Protein AF-X0VDH9-F1 (afdb_monomer_lite)

Structure (mmCIF, N/CA/C/O backbone):
data_AF-X0VDH9-F1
#
_entry.id   AF-X0VDH9-F1
#
loop_
_atom_site.group_PDB
_atom_site.id
_atom_site.type_symbol
_atom_site.label_atom_id
_atom_site.label_alt_id
_atom_site.label_comp_id
_atom_site.label_asym_id
_atom_site.label_entity_id
_atom_site.label_seq_id
_atom_site.pdbx_PDB_ins_code
_atom_site.Cartn_x
_atom_site.Cartn_y
_atom_site.Cartn_z
_atom_site.occupancy
_atom_site.B_iso_or_equiv
_atom_site.auth_seq_id
_atom_site.auth_comp_id
_atom_site.auth_asym_id
_atom_site.auth_atom_id
_atom_site.pdbx_PDB_model_num
ATOM 1 N N . SER A 1 1 ? 7.504 -2.442 -23.890 1.00 94.50 1 SER A N 1
ATOM 2 C CA . SER A 1 1 ? 6.235 -2.866 -24.515 1.00 94.50 1 SER A CA 1
ATOM 3 C C . SER A 1 1 ? 5.251 -3.015 -23.384 1.00 94.50 1 SER A C 1
ATOM 5 O O . SER A 1 1 ? 5.663 -3.486 -22.339 1.00 94.50 1 SER A O 1
ATOM 7 N N . GLU A 1 2 ? 4.013 -2.571 -23.550 1.00 97.00 2 GLU A N 1
ATOM 8 C CA . GLU A 1 2 ? 2.992 -2.626 -22.500 1.00 97.00 2 GLU A CA 1
ATOM 9 C C . GLU A 1 2 ? 1.791 -3.417 -23.021 1.00 97.00 2 GLU A C 1
ATOM 11 O O . GLU A 1 2 ? 1.481 -3.362 -24.214 1.00 97.00 2 GLU A O 1
ATOM 16 N N . ILE A 1 3 ? 1.152 -4.170 -22.130 1.00 97.06 3 ILE A N 1
ATOM 17 C CA . ILE A 1 3 ? -0.121 -4.846 -22.362 1.00 97.06 3 ILE A CA 1
ATOM 18 C C . ILE A 1 3 ? -1.177 -4.083 -21.573 1.00 97.06 3 ILE A C 1
ATOM 20 O O . ILE A 1 3 ? -1.107 -4.012 -20.342 1.00 97.06 3 ILE A O 1
ATOM 24 N N . HIS A 1 4 ? -2.169 -3.555 -22.283 1.00 96.69 4 HIS A N 1
ATOM 25 C CA . HIS A 1 4 ? -3.343 -2.908 -21.706 1.00 96.69 4 HIS A CA 1
ATOM 26 C C . HIS A 1 4 ? -4.566 -3.805 -21.846 1.00 96.69 4 HIS A C 1
ATOM 28 O O . HIS A 1 4 ? -4.664 -4.594 -22.787 1.00 96.69 4 HIS A O 1
ATOM 34 N N . ILE A 1 5 ? -5.505 -3.657 -20.918 1.00 94.88 5 ILE A N 1
ATOM 35 C CA . ILE A 1 5 ? -6.823 -4.285 -20.994 1.00 94.88 5 ILE A CA 1
ATOM 36 C C . ILE A 1 5 ? -7.905 -3.218 -21.104 1.00 94.88 5 ILE A C 1
ATOM 38 O O . ILE A 1 5 ? -7.844 -2.186 -20.436 1.00 94.88 5 ILE A O 1
ATOM 42 N N . ASP A 1 6 ? -8.883 -3.492 -21.9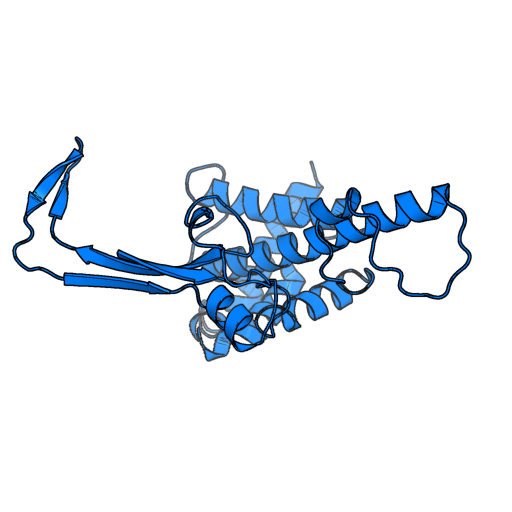60 1.00 95.25 6 ASP A N 1
ATOM 43 C CA . ASP A 1 6 ? -10.043 -2.648 -22.191 1.00 95.25 6 ASP A CA 1
ATOM 44 C C . ASP A 1 6 ? -11.275 -3.226 -21.485 1.00 95.25 6 ASP A C 1
ATOM 46 O O . ASP A 1 6 ? -11.762 -4.304 -21.826 1.00 95.25 6 ASP A O 1
ATOM 50 N N . LEU A 1 7 ? -11.754 -2.495 -20.484 1.00 92.12 7 LEU A N 1
ATOM 51 C CA . LEU A 1 7 ? -12.943 -2.791 -19.688 1.00 92.12 7 LEU A CA 1
ATOM 52 C C . LEU A 1 7 ? -14.119 -1.875 -20.069 1.00 92.12 7 LEU A C 1
ATOM 54 O O . LEU A 1 7 ? -15.112 -1.794 -19.344 1.00 92.12 7 LEU A O 1
ATOM 58 N N . THR A 1 8 ? -14.027 -1.137 -21.181 1.00 91.62 8 THR A N 1
ATOM 59 C CA . THR A 1 8 ? -15.169 -0.371 -21.687 1.00 91.62 8 THR A CA 1
ATOM 60 C C . THR A 1 8 ? -16.300 -1.318 -22.112 1.00 91.62 8 THR A C 1
ATOM 62 O O . THR A 1 8 ? -16.035 -2.394 -22.651 1.00 91.62 8 THR A O 1
ATOM 65 N N . PRO A 1 9 ? -17.580 -0.947 -21.902 1.00 90.88 9 PRO A N 1
ATOM 66 C CA . PRO A 1 9 ? -18.702 -1.821 -22.251 1.00 90.88 9 PRO A CA 1
ATOM 67 C C . PRO A 1 9 ? -18.757 -2.225 -23.729 1.00 90.88 9 PRO A C 1
ATOM 69 O O . PRO A 1 9 ? -19.334 -3.259 -24.055 1.00 90.88 9 PRO A O 1
ATOM 72 N N . ASP A 1 10 ? -18.194 -1.401 -24.613 1.00 94.38 10 ASP A N 1
ATOM 73 C CA . ASP A 1 10 ? -18.177 -1.598 -26.061 1.00 94.38 10 ASP A CA 1
ATOM 74 C C . ASP A 1 10 ? -16.813 -2.049 -26.610 1.00 94.38 10 ASP A C 1
ATOM 76 O O . ASP A 1 10 ? -16.688 -2.229 -27.820 1.00 94.38 10 ASP A O 1
ATOM 80 N N . GLN A 1 11 ? -15.815 -2.262 -25.741 1.00 91.94 11 GLN A N 1
ATOM 81 C CA . GLN A 1 11 ? -14.451 -2.673 -26.101 1.00 91.94 11 GLN A CA 1
ATOM 82 C C . GLN A 1 11 ? -13.800 -1.764 -27.164 1.00 91.94 11 GLN A C 1
ATOM 84 O O . GLN A 1 11 ? -13.107 -2.227 -28.075 1.00 91.94 11 GLN A O 1
ATOM 89 N N . SER A 1 12 ? -14.059 -0.455 -27.075 1.00 94.75 12 SER A N 1
ATOM 90 C CA . SER A 1 12 ? -13.576 0.559 -28.021 1.00 94.75 12 SER A CA 1
ATOM 91 C C . SER A 1 12 ? -12.475 1.467 -27.447 1.00 94.75 12 SER A C 1
ATOM 93 O O . SER A 1 12 ? -12.130 2.504 -28.019 1.00 94.75 12 SER A O 1
ATOM 95 N N . GLY A 1 13 ? -11.872 1.071 -26.328 1.00 93.50 13 GLY A N 1
ATOM 96 C CA . GLY A 1 13 ? -10.972 1.862 -25.495 1.00 93.50 13 GLY A CA 1
ATOM 97 C C . GLY A 1 13 ? -9.564 2.109 -26.047 1.00 93.50 13 GLY A C 1
ATOM 98 O O . GLY A 1 13 ? -8.719 2.635 -25.327 1.00 93.50 13 GLY A O 1
ATOM 99 N N . ILE A 1 14 ? -9.270 1.783 -27.310 1.00 95.50 14 ILE A N 1
ATOM 100 C CA . ILE A 1 14 ? -7.923 1.949 -27.892 1.00 95.50 14 ILE A CA 1
ATOM 101 C C . ILE A 1 14 ? -7.399 3.391 -27.795 1.00 95.50 14 ILE A C 1
ATOM 103 O O . ILE A 1 14 ? -6.218 3.611 -27.538 1.00 95.50 14 ILE A O 1
ATOM 107 N N . SER A 1 15 ? -8.278 4.384 -27.955 1.00 96.56 15 SER A N 1
ATOM 108 C CA . SER A 1 15 ? -7.934 5.808 -27.846 1.00 96.56 15 SER A CA 1
ATOM 109 C C . SER A 1 15 ? -7.686 6.265 -26.405 1.00 96.56 15 SER A C 1
ATOM 111 O O . SER A 1 15 ? -7.187 7.369 -26.195 1.00 96.56 15 SER A O 1
ATOM 113 N N . LEU A 1 16 ? -8.023 5.427 -25.422 1.00 95.75 16 LEU A N 1
ATOM 114 C CA . LEU A 1 16 ? -7.870 5.691 -23.993 1.00 95.75 16 LEU A CA 1
ATOM 115 C C . LEU A 1 16 ? -6.603 5.049 -23.408 1.00 95.75 16 LEU A C 1
ATOM 117 O O . LEU A 1 16 ? -6.290 5.267 -22.235 1.00 95.75 16 LEU A O 1
ATOM 121 N N . VAL A 1 17 ? -5.848 4.286 -24.207 1.00 96.31 17 VAL A N 1
ATOM 122 C CA . VAL A 1 17 ? -4.549 3.735 -23.802 1.00 96.31 17 VAL A CA 1
ATOM 123 C C . VAL A 1 17 ? -3.634 4.880 -23.367 1.00 96.31 17 VAL A C 1
ATOM 125 O O . VAL A 1 17 ? -3.407 5.831 -24.113 1.00 96.31 17 VAL A O 1
ATOM 128 N N . ASN A 1 18 ? -3.117 4.792 -22.139 1.00 94.44 18 ASN A N 1
ATOM 129 C CA . ASN A 1 18 ? -2.285 5.821 -21.503 1.00 94.44 18 ASN A CA 1
ATOM 130 C C . ASN A 1 18 ? -2.964 7.202 -21.337 1.00 94.44 18 ASN A C 1
ATOM 132 O O . ASN A 1 18 ? -2.284 8.190 -21.063 1.00 94.44 18 ASN A O 1
ATOM 136 N N . ALA A 1 19 ? -4.300 7.274 -21.421 1.00 94.75 19 ALA A N 1
ATOM 137 C CA . ALA A 1 19 ? -5.083 8.497 -21.193 1.00 94.75 19 ALA A CA 1
ATOM 138 C C . ALA A 1 19 ? -5.539 8.681 -19.730 1.00 94.75 19 ALA A C 1
ATOM 140 O O . ALA A 1 19 ? -6.192 9.671 -19.404 1.00 94.75 19 ALA A O 1
ATOM 141 N N . GLY A 1 20 ? -5.210 7.734 -18.843 1.00 88.88 20 GLY A N 1
ATOM 142 C CA . GLY A 1 20 ? -5.615 7.767 -17.434 1.00 88.88 20 GLY A CA 1
ATOM 143 C C . GLY A 1 20 ? -7.074 7.370 -17.184 1.00 88.88 20 GLY A C 1
ATOM 144 O O . GLY A 1 20 ? -7.596 7.655 -16.107 1.00 88.88 20 GLY A O 1
ATOM 145 N N . ASP A 1 21 ? -7.737 6.725 -18.150 1.00 90.50 21 ASP A N 1
ATOM 146 C CA . ASP A 1 21 ? -9.087 6.189 -17.957 1.00 90.50 21 ASP A CA 1
ATOM 147 C C . ASP A 1 21 ? -9.028 4.905 -17.105 1.00 90.50 21 ASP A C 1
ATOM 149 O O . ASP A 1 21 ? -8.311 3.970 -17.465 1.00 90.50 21 ASP A O 1
ATOM 153 N N . PRO A 1 22 ? -9.777 4.808 -15.992 1.00 89.12 22 PRO A N 1
ATOM 154 C CA . PRO A 1 22 ? -9.744 3.634 -15.116 1.00 89.12 22 PRO A CA 1
ATOM 155 C C . PRO A 1 22 ? -10.294 2.356 -15.768 1.00 89.12 22 PRO A C 1
ATOM 157 O O . PRO A 1 22 ? -10.115 1.280 -15.209 1.00 89.12 22 PRO A O 1
ATOM 160 N N . ARG A 1 23 ? -10.955 2.452 -16.930 1.00 90.56 23 ARG A N 1
ATOM 161 C CA . ARG A 1 23 ? -11.447 1.299 -17.699 1.00 90.56 23 ARG A CA 1
ATOM 162 C C . ARG A 1 23 ? -10.422 0.785 -18.704 1.00 90.56 23 ARG A C 1
ATOM 164 O O . ARG A 1 23 ? -10.598 -0.313 -19.211 1.00 90.56 23 ARG A O 1
ATOM 171 N N . VAL A 1 24 ? -9.371 1.549 -19.005 1.00 94.62 24 VAL A N 1
ATOM 172 C CA . VAL A 1 24 ? -8.297 1.122 -19.911 1.00 94.62 24 VAL A CA 1
ATOM 173 C C . VAL A 1 24 ? -6.978 1.189 -19.167 1.00 94.62 24 VAL A C 1
ATOM 175 O O . VAL A 1 24 ? -6.311 2.221 -19.104 1.00 94.62 24 VAL A O 1
ATOM 178 N N . ILE A 1 25 ? -6.626 0.063 -18.557 1.00 93.44 25 ILE A N 1
ATOM 179 C CA . ILE A 1 25 ? -5.531 -0.016 -17.592 1.00 93.44 25 ILE A CA 1
ATOM 180 C C . ILE A 1 25 ? -4.337 -0.749 -18.189 1.00 93.44 25 ILE A C 1
ATOM 182 O O . ILE A 1 25 ? -4.474 -1.765 -18.869 1.00 93.44 25 ILE A O 1
ATOM 186 N N . GLU A 1 26 ? -3.143 -0.243 -17.897 1.00 95.75 26 GLU A N 1
ATOM 187 C CA . GLU A 1 26 ? -1.905 -0.993 -18.085 1.00 95.75 26 GLU A CA 1
ATOM 188 C C . GLU A 1 26 ? -1.920 -2.198 -17.132 1.00 95.75 26 GLU A C 1
ATOM 190 O O . GLU A 1 26 ? -2.065 -2.038 -15.915 1.00 95.75 26 GLU A O 1
ATOM 195 N N . LEU A 1 27 ? -1.783 -3.404 -17.672 1.00 95.31 27 LEU A N 1
ATOM 196 C CA . LEU A 1 27 ? -1.755 -4.636 -16.889 1.00 95.31 27 LEU A CA 1
ATOM 197 C C . LEU A 1 27 ? -0.321 -5.122 -16.674 1.00 95.31 27 LEU A C 1
ATOM 199 O O . LEU A 1 27 ? 0.035 -5.503 -15.557 1.00 95.31 27 LEU A O 1
ATOM 203 N N . TRP A 1 28 ? 0.491 -5.097 -17.734 1.00 97.94 28 TRP A N 1
ATOM 204 C CA . TRP A 1 28 ? 1.815 -5.713 -17.748 1.00 97.94 28 TRP A CA 1
ATOM 205 C C . TRP A 1 28 ? 2.801 -4.909 -18.596 1.00 97.94 28 TRP A C 1
ATOM 207 O O . TRP A 1 28 ? 2.588 -4.713 -19.792 1.00 97.94 28 TRP A O 1
ATOM 217 N N . ASN A 1 29 ? 3.913 -4.495 -17.997 1.00 98.06 29 ASN A N 1
ATOM 218 C CA . ASN A 1 29 ? 5.033 -3.882 -18.700 1.00 98.06 29 ASN A CA 1
ATOM 219 C C . ASN A 1 29 ? 6.136 -4.915 -18.971 1.00 98.06 29 ASN A C 1
ATOM 221 O O . ASN A 1 29 ? 6.542 -5.652 -18.073 1.00 98.06 29 ASN A O 1
ATOM 225 N N . LEU A 1 30 ? 6.638 -4.943 -20.204 1.00 97.69 30 LEU A N 1
ATOM 226 C CA . LEU A 1 30 ? 7.764 -5.750 -20.663 1.00 97.69 30 LEU A CA 1
ATOM 227 C C . LEU A 1 30 ? 8.899 -4.823 -21.107 1.00 97.69 30 LEU A C 1
ATOM 229 O O . LEU A 1 30 ? 8.875 -4.231 -22.199 1.00 97.69 30 LEU A O 1
ATOM 233 N N . VAL A 1 31 ? 9.912 -4.711 -20.258 1.00 97.31 31 VAL A N 1
ATOM 234 C CA . VAL A 1 31 ? 11.119 -3.926 -20.492 1.00 97.31 31 VAL A CA 1
ATOM 235 C C . VAL A 1 31 ? 12.192 -4.817 -21.105 1.00 97.31 31 VAL A C 1
ATOM 237 O O . VAL A 1 31 ? 12.693 -5.762 -20.500 1.00 97.31 31 VAL A O 1
ATOM 240 N N . PHE A 1 32 ? 12.597 -4.480 -22.325 1.00 97.38 32 PHE A N 1
ATOM 241 C CA . PHE A 1 32 ? 13.753 -5.093 -22.971 1.00 97.38 32 PHE A CA 1
ATOM 242 C C . PHE A 1 32 ? 15.004 -4.324 -22.548 1.00 97.38 32 PHE A C 1
ATOM 244 O O . PHE A 1 32 ? 15.360 -3.314 -23.161 1.00 97.38 32 PHE A O 1
ATOM 251 N N . ILE A 1 33 ? 15.647 -4.764 -21.466 1.00 96.81 33 ILE A N 1
ATOM 252 C CA . ILE A 1 33 ? 16.803 -4.075 -20.892 1.00 96.81 33 ILE A CA 1
ATOM 253 C C . ILE A 1 33 ? 17.991 -4.201 -21.851 1.00 96.81 33 ILE A C 1
ATOM 255 O O . ILE A 1 33 ? 18.485 -5.294 -22.142 1.00 96.81 33 ILE A O 1
ATOM 259 N N . GLN A 1 34 ? 18.450 -3.048 -22.338 1.00 96.88 34 GLN A N 1
ATOM 260 C CA . GLN A 1 34 ? 19.519 -2.947 -23.334 1.00 96.88 34 GLN A CA 1
ATOM 261 C C . GLN A 1 34 ? 20.615 -1.944 -22.961 1.00 96.88 34 GLN A C 1
ATOM 263 O O . GLN A 1 34 ? 21.706 -2.011 -23.527 1.00 96.88 34 GLN A O 1
ATOM 268 N N . PHE A 1 35 ? 20.354 -1.023 -22.028 1.00 96.88 35 PHE A N 1
ATOM 269 C CA . PHE A 1 35 ? 21.250 0.095 -21.741 1.00 96.88 35 PHE A CA 1
ATOM 270 C C . PHE A 1 35 ? 21.388 0.360 -20.240 1.00 96.88 35 PHE A C 1
ATOM 272 O O . PHE A 1 35 ? 20.408 0.304 -19.504 1.00 96.88 35 PHE A O 1
ATOM 279 N N . ASN A 1 36 ? 22.593 0.751 -19.824 1.00 94.62 36 ASN A N 1
ATOM 280 C CA . ASN A 1 36 ? 22.843 1.443 -18.562 1.00 94.62 36 ASN A CA 1
ATOM 281 C C . ASN A 1 36 ? 22.704 2.953 -18.766 1.00 94.62 36 ASN A C 1
ATOM 283 O O . ASN A 1 36 ? 23.246 3.501 -19.729 1.00 94.62 36 ASN A O 1
ATOM 287 N N . ARG A 1 37 ? 22.023 3.638 -17.842 1.00 95.56 37 ARG A N 1
ATOM 288 C CA . ARG A 1 37 ? 21.912 5.102 -17.823 1.00 95.56 37 ARG A CA 1
ATOM 289 C C . ARG A 1 37 ? 22.873 5.686 -16.788 1.00 95.56 37 ARG A C 1
ATOM 291 O O . ARG A 1 37 ? 22.677 5.502 -15.593 1.00 95.56 37 ARG A O 1
ATOM 298 N N . ALA A 1 38 ? 23.902 6.395 -17.244 1.00 93.88 38 ALA A N 1
ATOM 299 C CA . ALA A 1 38 ? 24.877 7.047 -16.370 1.00 93.88 38 ALA A CA 1
ATOM 300 C C . ALA A 1 38 ? 24.343 8.364 -15.770 1.00 93.88 38 ALA A C 1
ATOM 302 O O . ALA A 1 38 ? 23.404 8.971 -16.299 1.00 93.88 38 ALA A O 1
ATOM 303 N N . ALA A 1 39 ? 24.987 8.849 -14.701 1.00 87.44 39 ALA A N 1
ATOM 304 C CA . ALA A 1 39 ? 24.777 10.201 -14.182 1.00 87.44 39 ALA A CA 1
ATOM 305 C C . ALA A 1 39 ? 25.116 11.220 -15.291 1.00 87.44 39 ALA A C 1
ATOM 307 O O . ALA A 1 39 ? 26.252 11.290 -15.748 1.00 87.44 39 ALA A O 1
ATOM 308 N N . GLY A 1 40 ? 24.108 11.931 -15.803 1.00 90.38 40 GLY A N 1
ATOM 309 C CA . GLY A 1 40 ? 24.201 12.756 -17.020 1.00 90.38 40 GLY A CA 1
ATOM 310 C C . GLY A 1 40 ? 23.323 12.272 -18.182 1.00 90.38 40 GLY A C 1
ATOM 311 O O . GLY A 1 40 ? 23.252 12.926 -19.214 1.00 90.38 40 GLY A O 1
ATOM 312 N N . GLY A 1 41 ? 22.629 11.139 -18.030 1.00 92.69 41 GLY A N 1
ATOM 313 C CA . GLY A 1 41 ? 21.626 10.657 -18.986 1.00 92.69 41 GLY A CA 1
ATOM 314 C C . GLY A 1 41 ? 22.186 9.890 -20.185 1.00 92.69 41 GLY A C 1
ATOM 315 O O . GLY A 1 41 ? 21.401 9.359 -20.968 1.00 92.69 41 GLY A O 1
ATOM 316 N N . LYS A 1 42 ? 23.515 9.777 -20.309 1.00 95.31 42 LYS A N 1
ATOM 317 C CA . LYS A 1 42 ? 24.166 8.965 -21.344 1.00 95.31 42 LYS A CA 1
ATOM 318 C C . LYS A 1 42 ? 23.752 7.499 -21.206 1.00 95.31 42 LYS A C 1
ATOM 320 O O . LYS A 1 42 ? 23.856 6.927 -20.121 1.00 95.31 42 LYS A O 1
ATOM 325 N N . LEU A 1 43 ? 23.336 6.902 -22.321 1.00 96.94 43 LEU A N 1
ATOM 326 C CA . LEU A 1 43 ? 23.002 5.485 -22.423 1.00 96.94 43 LEU A CA 1
ATOM 327 C C . LEU A 1 43 ? 24.197 4.701 -22.976 1.00 96.94 43 LEU A C 1
ATOM 329 O O . LEU A 1 43 ? 24.746 5.056 -24.019 1.00 96.94 43 LEU A O 1
ATOM 333 N N . THR A 1 44 ? 24.603 3.638 -22.286 1.00 96.19 44 THR A N 1
ATOM 334 C CA . THR A 1 44 ? 25.663 2.721 -22.735 1.00 96.19 44 THR A CA 1
ATOM 335 C C . THR A 1 44 ? 25.094 1.316 -22.902 1.00 96.19 44 THR A C 1
ATOM 337 O O . THR A 1 44 ? 24.440 0.852 -21.965 1.00 96.19 44 THR A O 1
ATOM 340 N N . PRO A 1 45 ? 25.326 0.629 -24.037 1.00 97.12 45 PRO A N 1
ATOM 341 C CA . PRO A 1 45 ? 24.835 -0.732 -24.232 1.00 97.12 45 PRO A CA 1
ATOM 342 C C . PRO A 1 45 ? 25.305 -1.678 -23.125 1.00 97.12 45 PRO A C 1
ATOM 344 O O . PRO A 1 45 ? 26.439 -1.577 -22.653 1.00 97.12 45 PRO A O 1
ATOM 347 N N . LEU A 1 46 ? 24.434 -2.599 -22.726 1.00 96.94 46 LEU A N 1
ATOM 348 C CA . LEU A 1 46 ? 24.784 -3.675 -21.807 1.00 96.94 46 LEU A CA 1
ATOM 349 C C . LEU A 1 46 ? 25.577 -4.787 -22.515 1.00 96.94 46 LEU A C 1
ATOM 351 O O . LEU A 1 46 ? 25.361 -5.020 -23.707 1.00 96.94 46 LEU A O 1
ATOM 355 N N . PRO A 1 47 ? 26.435 -5.529 -21.786 1.00 95.81 47 PRO A N 1
ATOM 356 C CA . PRO A 1 47 ? 27.129 -6.700 -22.330 1.00 95.81 47 PRO A CA 1
ATOM 357 C C . PRO A 1 47 ? 26.181 -7.820 -22.786 1.00 95.81 47 PRO A C 1
ATOM 359 O O . PRO A 1 47 ? 26.500 -8.559 -23.713 1.00 95.81 47 PRO A O 1
ATOM 362 N N . ALA A 1 48 ? 25.014 -7.937 -22.145 1.00 96.50 48 ALA A N 1
ATOM 363 C CA . ALA A 1 48 ? 23.964 -8.892 -22.479 1.00 96.50 48 ALA A CA 1
ATOM 364 C C . ALA A 1 48 ? 22.590 -8.205 -22.454 1.00 96.50 48 ALA A C 1
ATOM 366 O O . ALA A 1 48 ? 22.384 -7.216 -21.749 1.00 96.50 48 ALA A O 1
ATOM 367 N N . ARG A 1 49 ? 21.651 -8.722 -23.254 1.00 95.50 49 ARG A N 1
ATOM 368 C CA . ARG A 1 49 ? 20.261 -8.249 -23.287 1.00 95.50 49 ARG A CA 1
ATOM 369 C C . ARG A 1 49 ? 19.429 -9.078 -22.323 1.00 95.50 49 ARG A C 1
ATOM 371 O O . ARG A 1 49 ? 19.548 -10.301 -22.308 1.00 95.50 49 ARG A O 1
ATOM 378 N N . HIS A 1 50 ? 18.562 -8.408 -21.579 1.00 96.06 50 HIS A N 1
ATOM 379 C CA . HIS A 1 50 ? 17.677 -9.045 -20.613 1.00 96.06 50 HIS A CA 1
ATOM 380 C C . HIS A 1 50 ? 16.234 -8.607 -20.842 1.00 96.06 50 HIS A C 1
ATOM 382 O O . HIS A 1 50 ? 15.965 -7.622 -21.534 1.00 96.06 50 HIS A O 1
ATOM 388 N N . VAL A 1 51 ? 15.309 -9.355 -20.254 1.00 97.00 51 VAL A N 1
ATOM 389 C CA . VAL A 1 51 ? 13.899 -8.987 -20.185 1.00 97.00 51 VAL A CA 1
ATOM 390 C C . VAL A 1 51 ? 13.552 -8.842 -18.713 1.00 97.00 51 VAL A C 1
ATOM 392 O O . VAL A 1 51 ? 13.826 -9.747 -17.930 1.00 97.00 51 VAL A O 1
ATOM 395 N N . ASP A 1 52 ? 12.980 -7.701 -18.362 1.00 97.25 52 ASP A N 1
ATOM 396 C CA . ASP A 1 52 ? 12.407 -7.418 -17.053 1.00 97.25 52 ASP A CA 1
ATOM 397 C C . ASP A 1 52 ? 10.931 -7.106 -17.255 1.00 97.25 52 ASP A C 1
ATOM 399 O O . ASP A 1 52 ? 10.572 -6.332 -18.144 1.00 97.25 52 ASP A O 1
ATOM 403 N N . THR A 1 53 ? 10.063 -7.767 -16.501 1.00 97.75 53 THR A N 1
ATOM 404 C CA . THR A 1 53 ? 8.623 -7.598 -16.669 1.00 97.75 53 THR A CA 1
ATOM 405 C C . THR A 1 53 ? 7.959 -7.377 -15.327 1.00 97.75 53 THR A C 1
ATOM 407 O O . THR A 1 53 ? 8.268 -8.082 -14.370 1.00 97.75 53 THR A O 1
ATOM 410 N N . GLY A 1 54 ? 6.992 -6.467 -15.288 1.00 97.19 54 GLY A N 1
ATOM 411 C CA . GLY A 1 54 ? 6.184 -6.192 -14.106 1.00 97.19 54 GLY A CA 1
ATOM 412 C C . GLY A 1 54 ? 4.706 -6.225 -14.455 1.00 97.19 54 GLY A C 1
ATOM 413 O O . GLY A 1 54 ? 4.262 -5.464 -15.313 1.00 97.19 54 GLY A O 1
ATOM 414 N N . MET A 1 55 ? 3.954 -7.102 -13.794 1.00 97.69 55 MET A N 1
ATOM 415 C CA . MET A 1 55 ? 2.498 -7.180 -13.900 1.00 97.69 55 MET A CA 1
ATOM 416 C C . MET A 1 55 ? 1.877 -6.794 -12.561 1.00 97.69 55 MET A C 1
ATOM 418 O O . MET A 1 55 ? 2.297 -7.291 -11.517 1.00 97.69 55 MET A O 1
ATOM 422 N N . GLY A 1 56 ? 0.877 -5.913 -12.582 1.00 95.44 56 GLY A N 1
ATOM 423 C CA . GLY A 1 56 ? 0.190 -5.498 -11.360 1.00 95.44 56 GLY A CA 1
ATOM 424 C C . GLY A 1 56 ? -0.705 -6.616 -10.829 1.00 95.44 56 GLY A C 1
ATOM 425 O O . GLY A 1 56 ? -1.770 -6.848 -11.399 1.00 95.44 56 GLY A O 1
ATOM 426 N N . PHE A 1 57 ? -0.306 -7.277 -9.739 1.00 97.19 57 PHE A N 1
ATOM 427 C CA . PHE A 1 57 ? -1.059 -8.387 -9.142 1.00 97.19 57 PHE A CA 1
ATOM 428 C C . PHE A 1 57 ? -2.503 -7.991 -8.809 1.00 97.19 57 PHE A C 1
ATOM 430 O O . PHE A 1 57 ? -3.439 -8.639 -9.266 1.00 97.19 57 PHE A O 1
ATOM 437 N N . GLU A 1 58 ? -2.708 -6.868 -8.121 1.00 97.19 58 GLU A N 1
ATOM 438 C CA . GLU A 1 58 ? -4.041 -6.390 -7.743 1.00 97.19 58 GLU A CA 1
ATOM 439 C C . GLU A 1 58 ? -4.912 -6.046 -8.958 1.00 97.19 58 GLU A C 1
ATOM 441 O O . GLU A 1 58 ? -6.124 -6.263 -8.927 1.00 97.19 58 GLU A O 1
ATOM 446 N N . ARG A 1 59 ? -4.302 -5.532 -10.038 1.00 95.88 59 ARG A N 1
ATOM 447 C CA . ARG A 1 59 ? -5.010 -5.245 -11.298 1.00 95.88 59 ARG A CA 1
ATOM 448 C C . ARG A 1 59 ? -5.432 -6.539 -11.985 1.00 95.88 59 ARG A C 1
ATOM 450 O O . ARG A 1 59 ? -6.568 -6.644 -12.435 1.00 95.88 59 ARG A O 1
ATOM 457 N N . LEU A 1 60 ? -4.543 -7.533 -12.029 1.00 96.81 60 LEU A N 1
ATOM 458 C CA . LEU A 1 60 ? -4.859 -8.851 -12.572 1.00 96.81 60 LEU A CA 1
ATOM 459 C C . LEU A 1 60 ? -5.990 -9.518 -11.781 1.00 96.81 60 LEU A C 1
ATOM 461 O O . LEU A 1 60 ? -6.938 -10.006 -12.388 1.00 96.81 60 LEU A O 1
ATOM 465 N N . CYS A 1 61 ? -5.931 -9.493 -10.447 1.00 96.81 61 CYS A N 1
ATOM 466 C CA . CYS A 1 61 ? -6.999 -10.008 -9.592 1.00 96.81 61 CYS A CA 1
ATOM 467 C C . CYS A 1 61 ? -8.337 -9.318 -9.874 1.00 96.81 61 CYS A C 1
ATOM 469 O O . CYS A 1 61 ? -9.352 -9.999 -9.985 1.00 96.81 61 CYS A O 1
ATOM 471 N N . ALA A 1 62 ? -8.353 -7.989 -10.034 1.00 95.12 62 ALA A N 1
ATOM 472 C CA . ALA A 1 62 ? -9.578 -7.261 -10.364 1.00 95.12 62 ALA A CA 1
ATOM 473 C C . ALA A 1 62 ? -10.178 -7.743 -11.689 1.00 95.12 62 ALA A C 1
ATOM 475 O O . ALA A 1 62 ? -11.351 -8.107 -11.737 1.00 95.12 62 ALA A O 1
ATOM 476 N N . VAL A 1 63 ? -9.349 -7.841 -12.730 1.00 94.38 63 VAL A N 1
ATOM 477 C CA . VAL A 1 63 ? -9.758 -8.323 -14.054 1.00 94.38 63 VAL A CA 1
ATOM 478 C C . VAL A 1 63 ? -10.309 -9.748 -13.990 1.00 94.38 63 VAL A C 1
ATOM 480 O O . VAL A 1 63 ? -11.411 -10.001 -14.473 1.00 94.38 63 VAL A O 1
ATOM 483 N N . LEU A 1 64 ? -9.570 -10.680 -13.379 1.00 95.88 64 LEU A N 1
ATOM 484 C CA . LEU A 1 64 ? -9.968 -12.090 -13.306 1.00 95.88 64 LEU A CA 1
ATOM 485 C C . LEU A 1 64 ? -11.244 -12.294 -12.480 1.00 95.88 64 LEU A C 1
ATOM 487 O O . LEU A 1 64 ? -12.050 -13.163 -12.804 1.00 95.88 64 LEU A O 1
ATOM 491 N N . ASN A 1 65 ? -11.454 -11.463 -11.458 1.00 94.19 65 ASN A N 1
ATOM 492 C CA . ASN A 1 65 ? -12.644 -11.498 -10.611 1.00 94.19 65 ASN A CA 1
ATOM 493 C C . ASN A 1 65 ? -13.815 -10.663 -11.167 1.00 94.19 65 ASN A C 1
ATOM 495 O O . ASN A 1 65 ? -14.836 -10.527 -10.486 1.00 94.19 65 ASN A O 1
ATOM 499 N N . GLY A 1 66 ? -13.683 -10.082 -12.368 1.00 92.75 66 GLY A N 1
ATOM 500 C CA . GLY A 1 66 ? -14.712 -9.241 -12.986 1.00 92.75 66 GLY A CA 1
ATOM 501 C C . GLY A 1 66 ? -15.064 -8.006 -12.150 1.00 92.75 66 GLY A C 1
ATOM 502 O O . GLY A 1 66 ? -16.238 -7.657 -12.028 1.00 92.75 66 GLY A O 1
ATOM 503 N N . LYS A 1 67 ? -14.066 -7.397 -11.503 1.00 92.12 67 LYS A N 1
ATOM 504 C CA . LYS A 1 67 ? -14.207 -6.210 -10.653 1.00 92.12 67 LYS A CA 1
ATOM 505 C C . LYS A 1 67 ? -13.711 -4.963 -11.373 1.00 92.12 67 LYS A C 1
ATOM 507 O O . LYS A 1 67 ? -12.661 -4.980 -12.006 1.00 92.12 67 LYS A O 1
ATOM 512 N N . ASP A 1 68 ? -14.418 -3.857 -11.159 1.00 88.81 68 ASP A N 1
ATOM 513 C CA . ASP A 1 68 ? -14.077 -2.544 -11.727 1.00 88.81 68 ASP A CA 1
ATOM 514 C C . ASP A 1 68 ? -12.996 -1.798 -10.916 1.00 88.81 68 ASP A C 1
ATOM 516 O O . ASP A 1 68 ? -12.556 -0.709 -11.283 1.00 88.81 68 ASP A O 1
ATOM 520 N N . SER A 1 69 ? -12.576 -2.355 -9.778 1.00 92.12 69 SER A N 1
ATOM 521 C CA . SER A 1 69 ? -11.633 -1.737 -8.848 1.00 92.12 69 SER A CA 1
ATOM 522 C C . SER A 1 69 ? -10.774 -2.801 -8.175 1.00 92.12 69 SER A C 1
ATOM 524 O O . SER A 1 69 ? -11.282 -3.817 -7.697 1.00 92.12 69 SER A O 1
ATOM 526 N N . ASN A 1 70 ? -9.471 -2.522 -8.058 1.00 95.75 70 ASN A N 1
ATOM 527 C CA . ASN A 1 70 ? -8.529 -3.342 -7.288 1.00 95.75 70 ASN A CA 1
ATOM 528 C C . ASN A 1 70 ? -9.051 -3.620 -5.876 1.00 95.75 70 ASN A C 1
ATOM 530 O O . ASN A 1 70 ? -8.957 -4.743 -5.392 1.00 95.75 70 ASN A O 1
ATOM 534 N N . TYR A 1 71 ? -9.636 -2.600 -5.247 1.00 96.81 71 TYR A N 1
ATOM 535 C CA . TYR A 1 71 ? -10.108 -2.625 -3.863 1.00 96.81 71 TYR A CA 1
ATOM 536 C C . TYR A 1 71 ? -11.343 -3.501 -3.635 1.00 96.81 71 TYR A C 1
ATOM 538 O O . TYR A 1 71 ? -11.708 -3.738 -2.491 1.00 96.81 71 TYR A O 1
ATOM 546 N N . ASP A 1 72 ? -11.976 -3.990 -4.700 1.00 94.44 72 ASP A N 1
ATOM 547 C CA . ASP A 1 72 ? -13.202 -4.789 -4.607 1.00 94.44 72 ASP A CA 1
ATOM 548 C C . ASP A 1 72 ? -12.900 -6.297 -4.720 1.00 94.44 72 ASP A C 1
ATOM 550 O O . ASP A 1 72 ? -13.789 -7.118 -4.968 1.00 94.44 72 ASP A O 1
ATOM 554 N N . THR A 1 73 ? -11.621 -6.656 -4.574 1.00 96.50 73 THR A N 1
ATOM 555 C CA . THR A 1 73 ? -11.109 -8.027 -4.609 1.00 96.50 73 THR A CA 1
ATOM 556 C C . THR A 1 73 ? -10.879 -8.582 -3.202 1.00 96.50 73 THR A C 1
ATOM 558 O O . THR A 1 73 ? -10.859 -7.876 -2.187 1.00 96.50 73 THR A O 1
ATOM 561 N N . ASP A 1 74 ? -10.661 -9.887 -3.146 1.00 95.12 74 ASP A N 1
ATOM 562 C CA . ASP A 1 74 ? -10.248 -10.636 -1.962 1.00 95.12 74 ASP A CA 1
ATOM 563 C C . ASP A 1 74 ? -8.869 -10.223 -1.420 1.00 95.12 74 ASP A C 1
ATOM 565 O O . ASP A 1 74 ? -8.593 -10.447 -0.246 1.00 95.12 74 ASP A O 1
ATOM 569 N N . VAL A 1 75 ? -8.051 -9.529 -2.220 1.00 97.06 75 VAL A N 1
ATOM 570 C CA . VAL A 1 75 ? -6.758 -8.949 -1.804 1.00 97.06 75 VAL A CA 1
ATOM 571 C C . VAL A 1 75 ? -6.910 -7.792 -0.796 1.00 97.06 75 VAL A C 1
ATOM 573 O O . VAL A 1 75 ? -5.954 -7.410 -0.117 1.00 97.06 75 VAL A O 1
ATOM 576 N N . TRP A 1 76 ? -8.100 -7.190 -0.709 1.00 97.88 76 TRP A N 1
ATOM 577 C CA . TRP A 1 76 ? -8.362 -6.022 0.146 1.00 97.88 76 TRP A CA 1
ATOM 578 C C . TRP A 1 76 ? -9.436 -6.268 1.196 1.00 97.88 76 TRP A C 1
ATOM 580 O O . TRP A 1 76 ? -9.368 -5.680 2.276 1.00 97.88 76 TRP A O 1
ATOM 590 N N . THR A 1 77 ? -10.401 -7.141 0.896 1.00 95.94 77 THR A N 1
ATOM 591 C CA . THR A 1 77 ? -11.571 -7.385 1.752 1.00 95.94 77 THR A CA 1
ATOM 592 C C . THR A 1 77 ? -11.196 -7.676 3.217 1.00 95.94 77 THR A C 1
ATOM 594 O O . THR A 1 77 ? -11.713 -6.972 4.081 1.00 95.94 77 THR A O 1
ATOM 597 N N . PRO A 1 78 ? -10.229 -8.564 3.541 1.00 98.06 78 PRO A N 1
ATOM 598 C CA . PRO A 1 78 ? -9.868 -8.834 4.940 1.00 98.06 78 PRO A CA 1
ATOM 599 C C . PRO A 1 78 ? -9.347 -7.607 5.704 1.00 98.06 78 PRO A C 1
ATOM 601 O O . PRO A 1 78 ? -9.613 -7.439 6.894 1.00 98.06 78 PRO A O 1
ATOM 604 N N . ILE A 1 79 ? -8.636 -6.709 5.017 1.00 98.50 79 ILE A N 1
A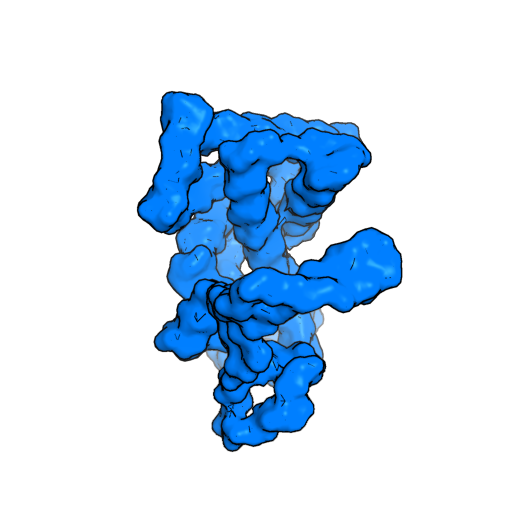TOM 605 C CA . ILE A 1 79 ? -8.116 -5.473 5.615 1.00 98.50 79 ILE A CA 1
ATOM 606 C C . ILE A 1 79 ? -9.254 -4.464 5.806 1.00 98.50 79 ILE A C 1
ATOM 608 O O . ILE A 1 79 ? -9.300 -3.774 6.823 1.00 98.50 79 ILE A O 1
ATOM 612 N N . PHE A 1 80 ? -10.202 -4.385 4.869 1.00 98.50 80 PHE A N 1
ATOM 613 C CA . PHE A 1 80 ? -11.402 -3.562 5.035 1.00 98.50 80 PHE A CA 1
ATOM 614 C C . PHE A 1 80 ? -12.280 -4.047 6.187 1.00 98.50 80 PHE A C 1
ATOM 616 O O . PHE A 1 80 ? -12.726 -3.218 6.978 1.00 98.50 80 PHE A O 1
ATOM 623 N N . ASP A 1 81 ? -12.452 -5.357 6.350 1.00 98.44 81 ASP A N 1
ATOM 624 C CA . ASP A 1 81 ? -13.186 -5.936 7.477 1.00 98.44 81 ASP A CA 1
ATOM 625 C C . ASP A 1 81 ? -12.513 -5.588 8.814 1.00 98.44 81 ASP A C 1
ATOM 627 O O . ASP A 1 81 ? -13.181 -5.197 9.776 1.00 98.44 81 ASP A O 1
ATOM 631 N N . ALA A 1 82 ? -11.178 -5.640 8.870 1.00 98.56 82 ALA A N 1
ATOM 632 C CA . ALA A 1 82 ? -10.416 -5.215 10.040 1.00 98.56 82 ALA A CA 1
ATOM 633 C C . ALA A 1 82 ? -10.580 -3.714 10.335 1.00 98.56 82 ALA A C 1
ATOM 635 O O . ALA A 1 82 ? -10.815 -3.334 11.485 1.00 98.56 82 ALA A O 1
ATOM 636 N N . ILE A 1 83 ? -10.533 -2.855 9.308 1.00 98.56 83 ILE A N 1
ATOM 637 C CA . ILE A 1 83 ? -10.794 -1.413 9.449 1.00 98.56 83 ILE A CA 1
ATOM 638 C C . ILE A 1 83 ? -12.217 -1.181 9.959 1.00 98.56 83 ILE A C 1
ATOM 640 O O . ILE A 1 83 ? -12.407 -0.405 10.896 1.00 98.56 83 ILE A O 1
ATOM 644 N N . GLN A 1 84 ? -13.217 -1.861 9.399 1.00 98.19 84 GLN A N 1
ATOM 645 C CA . GLN A 1 84 ? -14.607 -1.738 9.829 1.00 98.19 84 GLN A CA 1
ATOM 646 C C . GLN A 1 84 ? -14.752 -2.133 11.302 1.00 98.19 84 GLN A C 1
ATOM 648 O O . GLN A 1 84 ? -15.309 -1.379 12.099 1.00 98.19 84 GLN A O 1
ATOM 653 N N . LYS A 1 85 ? -14.196 -3.288 11.684 1.00 98.00 85 LYS A N 1
ATOM 654 C CA . LYS A 1 85 ? -14.217 -3.795 13.061 1.00 98.00 85 LYS A CA 1
ATOM 655 C C . LYS A 1 85 ? -13.528 -2.839 14.036 1.00 98.00 85 LYS A C 1
ATOM 657 O O . LYS A 1 85 ? -14.024 -2.640 15.142 1.00 98.00 85 LYS A O 1
ATOM 662 N N . ARG A 1 86 ? -12.396 -2.248 13.642 1.00 97.50 86 ARG A N 1
ATOM 663 C CA . ARG A 1 86 ? -11.621 -1.328 14.487 1.00 97.50 86 ARG A CA 1
ATOM 664 C C . ARG A 1 86 ? -12.292 0.034 14.639 1.00 97.50 86 ARG A C 1
ATOM 666 O O . ARG A 1 86 ? -12.277 0.601 15.727 1.00 97.50 86 ARG A O 1
ATOM 673 N N . THR A 1 87 ? -12.860 0.558 13.561 1.00 96.25 87 THR A N 1
ATOM 674 C CA . THR A 1 87 ? -13.407 1.922 13.529 1.00 96.25 87 THR A CA 1
ATOM 675 C C . THR A 1 87 ? -14.876 2.000 13.926 1.00 96.25 87 THR A C 1
ATOM 677 O O . THR A 1 87 ? -15.347 3.055 14.341 1.00 96.25 87 THR A O 1
ATOM 680 N N . GLY A 1 88 ? -15.628 0.906 13.777 1.00 95.88 88 GLY A N 1
ATOM 681 C CA . GLY A 1 88 ? -17.087 0.923 13.890 1.00 95.88 88 GLY A CA 1
ATOM 682 C C . GLY A 1 88 ? -17.774 1.701 12.761 1.00 95.88 88 GLY A C 1
ATOM 683 O O . GLY A 1 88 ? -18.985 1.923 12.821 1.00 95.88 88 GLY A O 1
ATOM 684 N N . ALA A 1 89 ? -17.029 2.129 11.736 1.00 94.56 89 ALA A N 1
ATOM 685 C CA . ALA A 1 89 ? -17.590 2.822 10.590 1.00 94.56 89 ALA A CA 1
ATOM 686 C C . ALA A 1 89 ? -18.519 1.886 9.793 1.00 94.56 89 ALA A C 1
ATOM 688 O O . ALA A 1 89 ? -18.336 0.666 9.803 1.00 94.56 89 ALA A O 1
ATOM 689 N N . PRO A 1 90 ? -19.508 2.418 9.053 1.00 95.50 90 PRO A N 1
ATOM 690 C CA . PRO A 1 90 ? -20.287 1.596 8.136 1.00 95.50 90 PRO A CA 1
ATOM 691 C C . PRO A 1 90 ? -19.392 0.890 7.108 1.00 95.50 90 PRO A C 1
ATOM 693 O O . PRO A 1 90 ? -18.329 1.405 6.744 1.00 95.50 90 PRO A O 1
ATOM 696 N N . ALA A 1 91 ? -19.851 -0.264 6.621 1.00 95.88 91 ALA A N 1
ATOM 697 C CA . ALA A 1 91 ? -19.129 -1.070 5.640 1.00 95.88 91 ALA A CA 1
ATOM 698 C C . ALA A 1 91 ? -18.764 -0.268 4.377 1.00 95.88 91 ALA A C 1
ATOM 700 O O . ALA A 1 91 ? -19.498 0.641 3.958 1.00 95.88 91 ALA A O 1
ATOM 701 N N . TYR A 1 92 ? -17.630 -0.632 3.780 1.00 96.31 92 TYR A N 1
ATOM 702 C CA . TYR A 1 92 ? -17.163 -0.102 2.502 1.00 96.31 92 TYR A CA 1
ATOM 703 C C . TYR A 1 92 ? -18.172 -0.401 1.382 1.00 96.31 92 TYR A C 1
ATOM 705 O O . TYR A 1 92 ? -18.716 -1.503 1.305 1.00 96.31 92 TYR A O 1
ATOM 713 N N . ARG A 1 93 ? -18.443 0.587 0.520 1.00 94.25 93 ARG A N 1
ATOM 714 C CA . ARG A 1 93 ? -19.436 0.480 -0.567 1.00 94.25 93 ARG A CA 1
ATOM 715 C C . ARG A 1 93 ? -18.864 0.637 -1.974 1.00 94.25 93 ARG A C 1
ATOM 717 O O . ARG A 1 93 ? -19.630 0.567 -2.931 1.00 94.25 93 ARG A O 1
ATOM 724 N N . GLY A 1 94 ? -17.560 0.858 -2.127 1.00 92.50 94 GLY A N 1
ATOM 725 C CA . GLY A 1 94 ? -16.946 0.982 -3.453 1.00 92.50 94 GLY A CA 1
ATOM 726 C C . GLY A 1 94 ? -17.175 2.313 -4.170 1.00 92.50 94 GLY A C 1
ATOM 727 O O . GLY A 1 94 ? -16.755 2.454 -5.316 1.00 92.50 94 GLY A O 1
ATOM 728 N N . THR A 1 95 ? -17.766 3.321 -3.524 1.00 91.62 95 THR A N 1
ATOM 729 C CA . THR A 1 95 ? -18.094 4.601 -4.173 1.00 91.62 95 THR A CA 1
ATOM 730 C C . THR A 1 95 ? -16.859 5.459 -4.456 1.00 91.62 95 THR A C 1
ATOM 732 O O . THR A 1 95 ? -15.871 5.441 -3.712 1.00 91.62 95 THR A O 1
ATOM 735 N N . LEU A 1 96 ? -16.905 6.206 -5.561 1.00 82.00 96 LEU A N 1
ATOM 736 C CA . LEU A 1 96 ? -15.829 7.067 -6.050 1.00 82.00 96 LEU A CA 1
ATOM 737 C C . LEU A 1 96 ? -16.251 8.547 -6.068 1.00 82.00 96 LEU A C 1
ATOM 739 O O . LEU A 1 96 ? -17.431 8.857 -6.228 1.00 82.00 96 LEU A O 1
ATOM 743 N N . PRO A 1 97 ? -15.302 9.502 -5.990 1.00 77.31 97 PRO A N 1
ATOM 744 C CA . PRO A 1 97 ? -15.614 10.930 -6.103 1.00 77.31 97 PRO A CA 1
ATOM 745 C C . PRO A 1 97 ? -16.309 11.323 -7.411 1.00 77.31 97 PRO A C 1
ATOM 747 O O . PRO A 1 97 ? -17.138 12.230 -7.415 1.00 77.31 97 PRO A O 1
ATOM 750 N N . SER A 1 98 ? -16.029 10.618 -8.512 1.00 71.94 98 SER A N 1
ATOM 751 C CA . SER A 1 98 ? -16.730 10.789 -9.793 1.00 71.94 98 SER A CA 1
ATOM 752 C C . SER A 1 98 ? -18.230 10.502 -9.693 1.00 71.94 98 SER A C 1
ATOM 754 O O . SER A 1 98 ? -19.020 11.055 -10.461 1.00 71.94 98 SER A O 1
ATOM 756 N N . ASP A 1 99 ? -18.650 9.698 -8.715 1.00 63.31 99 ASP A N 1
ATOM 757 C CA . ASP A 1 99 ? -20.057 9.384 -8.501 1.00 63.31 99 ASP A CA 1
ATOM 758 C C . ASP A 1 99 ? -20.820 10.573 -7.913 1.00 63.31 99 ASP A C 1
ATOM 760 O O . ASP A 1 99 ? -22.032 10.650 -8.096 1.00 63.31 99 ASP A O 1
ATOM 764 N N . ALA A 1 100 ? -20.146 11.539 -7.275 1.00 56.25 100 ALA A N 1
ATOM 765 C CA . ALA A 1 100 ? -20.791 12.713 -6.681 1.00 56.25 100 ALA A CA 1
ATOM 766 C C . ALA A 1 100 ? -21.583 13.546 -7.713 1.00 56.25 100 ALA A C 1
ATOM 768 O O . ALA A 1 100 ? -22.613 14.124 -7.371 1.00 56.25 100 ALA A O 1
ATOM 769 N N . GLY A 1 101 ? -21.149 13.554 -8.983 1.00 46.38 101 GLY A N 1
ATOM 770 C CA . GLY A 1 101 ? -21.823 14.246 -10.093 1.00 46.38 101 GLY A CA 1
ATOM 771 C C . GLY A 1 101 ? -22.754 13.369 -10.941 1.00 46.38 101 GLY A C 1
ATOM 772 O O . GLY A 1 101 ? -23.556 13.889 -11.718 1.00 46.38 101 GLY A O 1
ATOM 773 N N . SER A 1 102 ? -22.686 12.043 -10.798 1.00 45.94 102 SER A N 1
ATOM 774 C CA . SER A 1 102 ? -23.543 11.110 -11.533 1.00 45.94 102 SER A CA 1
ATOM 775 C C . SER A 1 102 ? -24.879 10.955 -10.805 1.00 45.94 102 SER A C 1
ATOM 777 O O . SER A 1 102 ? -24.914 10.569 -9.629 1.00 45.94 102 SER A O 1
ATOM 779 N N . LYS A 1 103 ? -25.999 11.257 -11.480 1.00 40.25 103 LYS A N 1
ATOM 780 C CA . LYS A 1 103 ? -27.348 10.893 -11.010 1.00 40.25 103 LYS A CA 1
ATOM 781 C C . LYS A 1 103 ? -27.365 9.370 -10.847 1.00 40.25 103 LYS A C 1
ATOM 783 O O . LYS A 1 103 ? -27.434 8.654 -11.839 1.00 40.25 103 LYS A O 1
ATOM 788 N N . GLY A 1 104 ? -27.208 8.894 -9.611 1.00 41.28 104 GLY A N 1
ATOM 789 C CA . GLY A 1 104 ? -26.947 7.487 -9.320 1.00 41.28 104 GLY A CA 1
ATOM 790 C C . GLY A 1 104 ? -27.985 6.553 -9.942 1.00 41.28 104 GLY A C 1
ATOM 791 O O . GLY A 1 104 ? -29.165 6.903 -10.047 1.00 41.28 104 GLY A O 1
ATOM 792 N N . ARG A 1 105 ? -27.551 5.342 -10.322 1.00 41.44 105 ARG A N 1
ATOM 793 C CA . ARG A 1 105 ? -28.471 4.216 -10.522 1.00 41.44 105 ARG A CA 1
ATOM 794 C C . ARG A 1 105 ? -29.294 4.084 -9.242 1.00 41.44 105 ARG A C 1
ATOM 796 O O . ARG A 1 105 ? -28.742 3.854 -8.169 1.00 41.44 105 ARG A O 1
ATOM 803 N N . ARG A 1 106 ? -30.600 4.326 -9.356 1.00 37.47 106 ARG A N 1
ATOM 804 C CA . ARG A 1 106 ? -31.544 4.251 -8.241 1.00 37.47 106 ARG A CA 1
ATOM 805 C C . ARG A 1 106 ? -31.552 2.819 -7.716 1.00 37.47 106 ARG A C 1
ATOM 807 O O . ARG A 1 106 ? -32.020 1.928 -8.414 1.00 37.47 106 ARG A O 1
ATOM 814 N N . HIS A 1 107 ? -31.081 2.615 -6.491 1.00 39.47 107 HIS A N 1
ATOM 815 C CA . HIS A 1 107 ? -31.619 1.535 -5.677 1.00 39.47 107 HIS A CA 1
ATOM 816 C C . HIS A 1 107 ? -32.956 2.045 -5.134 1.00 39.47 107 HIS A C 1
ATOM 818 O O . HIS A 1 107 ? -32.999 3.037 -4.405 1.00 39.47 107 HIS A O 1
ATOM 824 N N . GLU A 1 108 ? -34.056 1.450 -5.591 1.00 36.41 108 GLU A N 1
ATOM 825 C CA . GLU A 1 108 ? -35.394 1.763 -5.097 1.00 36.41 108 GLU A CA 1
ATOM 826 C C . GLU A 1 108 ? -35.501 1.411 -3.613 1.00 36.41 108 GLU A C 1
ATOM 828 O O . GLU A 1 108 ? -35.253 0.271 -3.224 1.00 36.41 108 GLU A O 1
ATOM 833 N N . GLY A 1 109 ? -35.914 2.389 -2.803 1.00 39.69 109 GLY A N 1
ATOM 834 C CA . GLY A 1 109 ? -36.501 2.121 -1.494 1.00 39.69 109 GLY A CA 1
ATOM 835 C C . GLY A 1 109 ? -35.896 2.856 -0.304 1.00 39.69 109 GLY A C 1
ATOM 836 O O . GLY A 1 109 ? -35.471 2.193 0.625 1.00 39.69 109 GLY A O 1
ATOM 837 N N . THR A 1 110 ? -35.957 4.190 -0.272 1.00 37.50 110 THR A N 1
ATOM 838 C CA . THR A 1 110 ? -36.273 4.966 0.948 1.00 37.50 110 THR A CA 1
ATOM 839 C C . THR A 1 110 ? -36.631 6.405 0.562 1.00 37.50 110 THR A C 1
ATOM 841 O O . THR A 1 110 ? -35.977 7.031 -0.269 1.00 37.50 110 THR A O 1
ATOM 844 N N . LYS A 1 111 ? -37.728 6.930 1.121 1.00 43.09 111 LYS A N 1
ATOM 845 C CA . LYS A 1 111 ? -38.145 8.331 0.962 1.00 43.09 111 LYS A CA 1
ATOM 846 C C . LYS A 1 111 ? -37.356 9.190 1.957 1.00 43.09 111 LYS A C 1
ATOM 848 O O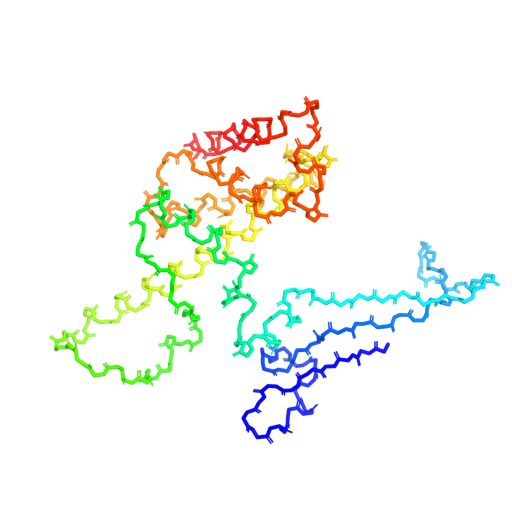 . LYS A 1 111 ? -37.832 9.402 3.066 1.00 43.09 111 LYS A O 1
ATOM 853 N N . GLU A 1 112 ? -36.175 9.666 1.577 1.00 46.25 112 GLU A N 1
ATOM 854 C CA . GLU A 1 112 ? -35.422 10.669 2.347 1.00 46.25 112 GLU A CA 1
ATOM 855 C C . GLU A 1 112 ? -35.437 12.035 1.647 1.00 46.25 112 GLU A C 1
ATOM 857 O O . GLU A 1 112 ? -35.620 12.139 0.431 1.00 46.25 112 GLU A O 1
ATOM 862 N N . SER A 1 113 ? -35.328 13.105 2.437 1.00 44.50 113 SER A N 1
ATOM 863 C CA . SER A 1 113 ? -35.400 14.483 1.952 1.00 44.50 113 SER A CA 1
ATOM 864 C C . SER A 1 113 ? -34.166 14.856 1.103 1.00 44.50 113 SER A C 1
ATOM 866 O O . SER A 1 113 ? -33.065 14.369 1.369 1.00 44.50 113 SER A O 1
ATOM 868 N N . PRO A 1 114 ? -34.296 15.740 0.092 1.00 52.03 114 PRO A N 1
ATOM 869 C CA . PRO A 1 114 ? -33.227 15.989 -0.883 1.00 52.03 114 PRO A CA 1
ATOM 870 C C . PRO A 1 114 ? -31.920 16.537 -0.285 1.00 52.03 114 PRO A C 1
ATOM 872 O O . PRO A 1 114 ? -30.844 16.184 -0.758 1.00 52.03 114 PRO A O 1
ATOM 875 N N . GLU A 1 115 ? -31.996 17.367 0.760 1.00 46.72 115 GLU A N 1
ATOM 876 C CA . GLU A 1 115 ? -30.821 17.984 1.402 1.00 46.72 115 GLU A CA 1
ATOM 877 C C . GLU A 1 115 ? -30.056 17.009 2.313 1.00 46.72 115 GLU A C 1
ATOM 879 O O . GLU A 1 115 ? -28.828 16.994 2.291 1.00 46.72 115 GLU A O 1
ATOM 884 N N . SER A 1 116 ? -30.756 16.125 3.039 1.00 51.28 116 SER A N 1
ATOM 885 C CA . SER A 1 116 ? -30.123 15.087 3.878 1.00 51.28 116 SER A CA 1
ATOM 886 C C . SER A 1 116 ? -29.460 13.978 3.050 1.00 51.28 116 SER A C 1
ATOM 888 O O . SER A 1 116 ? -28.464 13.384 3.461 1.00 51.28 116 SER A O 1
ATOM 890 N N . THR A 1 117 ? -29.964 13.745 1.836 1.00 59.00 117 THR A N 1
ATOM 891 C CA . THR A 1 117 ? -29.458 12.709 0.925 1.00 59.00 117 THR A CA 1
ATOM 892 C C . THR A 1 117 ? -28.089 13.070 0.326 1.00 59.00 117 THR A C 1
ATOM 894 O O . THR A 1 117 ? -27.255 12.190 0.105 1.00 59.00 117 THR A O 1
ATOM 897 N N . ILE A 1 118 ? -27.831 14.358 0.063 1.00 58.72 118 ILE A N 1
ATOM 898 C CA . ILE A 1 118 ? -26.574 14.825 -0.552 1.00 58.72 118 ILE A CA 1
ATOM 899 C C . ILE A 1 118 ? -25.413 14.745 0.447 1.00 58.72 118 ILE A C 1
ATOM 901 O O . ILE A 1 118 ? -24.348 14.227 0.100 1.00 58.72 118 ILE A O 1
ATOM 905 N N . ASP A 1 119 ? -25.636 15.186 1.687 1.00 63.03 119 ASP A N 1
ATOM 906 C CA . ASP A 1 119 ? -24.634 15.126 2.760 1.00 63.03 119 ASP A CA 1
ATOM 907 C C . ASP A 1 119 ? -24.260 13.670 3.095 1.00 63.03 119 ASP A C 1
ATOM 909 O O . ASP A 1 119 ? -23.083 13.301 3.149 1.00 63.03 119 ASP A O 1
ATOM 913 N N . ASN A 1 120 ? -25.260 12.782 3.156 1.00 77.25 120 ASN A N 1
ATOM 914 C CA . ASN A 1 120 ? -25.051 11.350 3.377 1.00 77.25 120 ASN A CA 1
ATOM 915 C C . ASN A 1 120 ? -24.239 10.683 2.241 1.00 77.25 120 ASN A C 1
ATOM 917 O O . ASN A 1 120 ? -23.373 9.832 2.486 1.00 77.25 120 ASN A O 1
ATOM 921 N N . ARG A 1 121 ? -24.454 11.093 0.981 1.00 83.75 121 ARG A N 1
ATOM 922 C CA . ARG A 1 121 ? -23.699 10.563 -0.167 1.00 83.75 121 ARG A CA 1
ATOM 923 C C . ARG A 1 121 ? -22.241 11.013 -0.153 1.00 83.75 121 ARG A C 1
ATOM 925 O O . ARG A 1 121 ? -21.358 10.176 -0.333 1.00 83.75 121 ARG A O 1
ATOM 932 N N . GLN A 1 122 ? -21.981 12.298 0.077 1.00 87.00 122 GLN A N 1
ATOM 933 C CA . GLN A 1 122 ? -20.613 12.816 0.136 1.00 87.00 122 GLN A CA 1
ATOM 934 C C . GLN A 1 122 ? -19.840 12.212 1.316 1.00 87.00 122 GLN A C 1
ATOM 936 O O . GLN A 1 122 ? -18.687 11.811 1.157 1.00 87.00 122 GLN A O 1
ATOM 941 N N . SER A 1 123 ? -20.497 12.069 2.470 1.00 88.50 123 SER A N 1
ATOM 942 C CA . SER A 1 123 ? -19.960 11.361 3.636 1.00 88.50 123 SER A CA 1
ATOM 943 C C . SER A 1 123 ? -19.606 9.904 3.308 1.00 88.50 123 SER A C 1
ATOM 945 O O . SER A 1 123 ? -18.510 9.438 3.619 1.00 88.50 123 SER A O 1
ATOM 947 N N . THR A 1 124 ? -20.478 9.196 2.581 1.00 91.75 124 THR A N 1
ATOM 948 C CA . THR A 1 124 ? -20.210 7.823 2.122 1.00 91.75 124 THR A CA 1
ATOM 949 C C . THR A 1 124 ? -19.000 7.741 1.187 1.00 91.75 124 THR A C 1
ATOM 951 O O . THR A 1 124 ? -18.152 6.873 1.387 1.00 91.75 124 THR A O 1
ATOM 954 N N . ILE A 1 125 ? -18.866 8.662 0.228 1.00 93.50 125 ILE A N 1
ATOM 955 C CA . ILE A 1 125 ? -17.705 8.711 -0.677 1.00 93.50 125 ILE A CA 1
ATOM 956 C C . ILE A 1 125 ? -16.411 8.933 0.110 1.00 93.50 125 ILE A C 1
ATOM 958 O O . ILE A 1 125 ? -15.427 8.225 -0.095 1.00 93.50 125 ILE A O 1
ATOM 962 N N . LEU A 1 126 ? -16.397 9.896 1.035 1.00 94.81 126 LEU A N 1
ATOM 963 C CA . LEU A 1 126 ? -15.214 10.190 1.851 1.00 94.81 126 LEU A CA 1
ATOM 964 C C . LEU A 1 126 ? -14.840 9.019 2.764 1.00 94.81 126 LEU A C 1
ATOM 966 O O . LEU A 1 126 ? -13.653 8.742 2.952 1.00 94.81 126 LEU A O 1
ATOM 970 N N . ARG A 1 127 ? -15.833 8.287 3.275 1.00 95.75 127 ARG A N 1
ATOM 971 C CA . ARG A 1 127 ? -15.614 7.041 4.011 1.00 95.75 127 ARG A CA 1
ATOM 972 C C . ARG A 1 127 ? -14.968 5.977 3.123 1.00 95.75 127 ARG A C 1
ATOM 974 O O . ARG A 1 127 ? -13.939 5.426 3.499 1.00 95.75 127 ARG A O 1
ATOM 981 N N . ASP A 1 128 ? -15.497 5.722 1.930 1.00 96.38 128 ASP A N 1
ATOM 982 C CA . ASP A 1 128 ? -14.928 4.716 1.024 1.00 96.38 128 ASP A CA 1
ATOM 983 C C . ASP A 1 128 ? -13.508 5.080 0.569 1.00 96.38 128 ASP A C 1
ATOM 985 O O . ASP A 1 128 ? -12.640 4.213 0.487 1.00 96.38 128 ASP A O 1
ATOM 989 N N . VAL A 1 129 ? -13.223 6.366 0.344 1.00 96.94 129 VAL A N 1
ATOM 990 C CA . VAL A 1 129 ? -11.850 6.836 0.100 1.00 96.94 129 VAL A CA 1
ATOM 991 C C . VAL A 1 129 ? -10.964 6.578 1.323 1.00 96.94 129 VAL A C 1
ATOM 993 O O . VAL A 1 129 ? -9.818 6.161 1.169 1.00 96.94 129 VAL A O 1
ATOM 996 N N . SER A 1 130 ? -11.485 6.775 2.535 1.00 97.75 130 SER A N 1
ATOM 997 C CA . SER A 1 130 ? -10.749 6.525 3.779 1.00 97.75 130 SER A CA 1
ATOM 998 C C . SER A 1 130 ? -10.393 5.055 3.969 1.00 97.75 130 SER A C 1
ATOM 1000 O O . SER A 1 130 ? -9.257 4.775 4.340 1.00 97.75 130 SER A O 1
ATOM 1002 N N . TYR A 1 131 ? -11.294 4.121 3.645 1.00 98.56 131 TYR A N 1
ATOM 1003 C CA . TYR A 1 131 ? -10.978 2.686 3.624 1.00 98.56 131 TYR A CA 1
ATOM 1004 C C . TYR A 1 131 ? -9.786 2.395 2.708 1.00 98.56 131 TYR A C 1
ATOM 1006 O O . TYR A 1 131 ? -8.801 1.807 3.153 1.00 98.56 131 TYR A O 1
ATOM 1014 N N . ARG A 1 132 ? -9.836 2.874 1.455 1.00 98.44 132 ARG A N 1
ATOM 1015 C CA . ARG A 1 132 ? -8.764 2.670 0.463 1.00 98.44 132 ARG A CA 1
ATOM 1016 C C . ARG A 1 132 ? -7.431 3.249 0.944 1.00 98.44 132 ARG A C 1
ATOM 1018 O O . ARG A 1 132 ? -6.414 2.569 0.885 1.00 98.44 132 ARG A O 1
ATOM 1025 N N . VAL A 1 133 ? -7.441 4.484 1.457 1.00 98.44 133 VAL A N 1
ATOM 1026 C CA . VAL A 1 133 ? -6.233 5.167 1.953 1.00 98.44 133 VAL A CA 1
ATOM 1027 C C . VAL A 1 133 ? -5.637 4.443 3.157 1.00 98.44 133 VAL A C 1
ATOM 1029 O O . VAL A 1 133 ? -4.432 4.220 3.185 1.00 98.44 133 VAL A O 1
ATOM 1032 N N . ILE A 1 134 ? -6.454 4.081 4.149 1.00 98.69 134 ILE A N 1
ATOM 1033 C CA . ILE A 1 134 ? -5.975 3.413 5.364 1.00 98.69 134 ILE A CA 1
ATOM 1034 C C . ILE A 1 134 ? -5.407 2.033 5.021 1.00 98.69 134 ILE A C 1
ATOM 1036 O O . ILE A 1 134 ? -4.300 1.729 5.456 1.00 98.69 134 ILE A O 1
ATOM 1040 N N . ALA A 1 135 ? -6.113 1.232 4.215 1.00 98.69 135 ALA A N 1
ATOM 1041 C CA . ALA A 1 135 ? -5.674 -0.113 3.845 1.00 98.69 135 ALA A CA 1
ATOM 1042 C C . ALA A 1 135 ? -4.365 -0.108 3.044 1.00 98.69 135 ALA A C 1
ATOM 1044 O O . ALA A 1 135 ? -3.447 -0.868 3.350 1.00 98.69 135 ALA A O 1
ATOM 1045 N N . ASP A 1 136 ? -4.255 0.767 2.041 1.00 98.62 136 ASP A N 1
ATOM 1046 C CA . ASP A 1 136 ? -3.039 0.907 1.234 1.00 98.62 136 ASP A CA 1
ATOM 1047 C C . ASP A 1 136 ? -1.848 1.326 2.104 1.00 98.62 136 ASP A C 1
ATOM 1049 O O . ASP A 1 136 ? -0.765 0.737 2.056 1.00 98.62 136 ASP A O 1
ATOM 1053 N N . HIS A 1 137 ? -2.069 2.314 2.971 1.00 98.69 137 HIS A N 1
ATOM 1054 C CA . HIS A 1 137 ? -1.010 2.855 3.806 1.00 98.69 137 HIS A CA 1
ATOM 1055 C C . HIS A 1 137 ? -0.573 1.885 4.900 1.00 98.69 137 HIS A C 1
ATOM 1057 O O . HIS A 1 137 ? 0.627 1.780 5.132 1.00 98.69 137 HIS A O 1
ATOM 1063 N N . VAL A 1 138 ? -1.482 1.140 5.538 1.00 98.62 138 VAL A N 1
ATOM 1064 C CA . VAL A 1 138 ? -1.067 0.146 6.538 1.00 98.62 138 VAL A CA 1
ATOM 1065 C C . VAL A 1 138 ? -0.331 -1.032 5.905 1.00 98.62 138 VAL A C 1
ATOM 1067 O O . VAL A 1 138 ? 0.653 -1.486 6.485 1.00 98.62 138 VAL A O 1
ATOM 1070 N N . ARG A 1 139 ? -0.699 -1.466 4.689 1.00 98.62 139 ARG A N 1
ATOM 1071 C CA . ARG A 1 139 ? 0.103 -2.441 3.929 1.00 98.62 139 ARG A CA 1
ATOM 1072 C C . ARG A 1 139 ? 1.508 -1.904 3.686 1.00 98.62 139 ARG A C 1
ATOM 1074 O O . ARG A 1 139 ? 2.479 -2.533 4.087 1.00 98.62 139 ARG A O 1
ATOM 1081 N N . CYS A 1 140 ? 1.621 -0.712 3.100 1.00 98.62 140 CYS A N 1
ATOM 1082 C CA . CYS A 1 140 ? 2.918 -0.096 2.817 1.00 98.62 140 CYS A CA 1
ATOM 1083 C C . CYS A 1 140 ? 3.786 0.046 4.077 1.00 98.62 140 CYS A C 1
ATOM 1085 O O . CYS A 1 140 ? 4.963 -0.310 4.053 1.00 98.62 140 CYS A O 1
ATOM 1087 N N . LEU A 1 141 ? 3.208 0.533 5.179 1.00 98.62 141 LEU A N 1
ATOM 1088 C CA . LEU A 1 141 ? 3.917 0.688 6.448 1.00 98.62 141 LEU A CA 1
ATOM 1089 C C . LEU A 1 141 ? 4.347 -0.658 7.017 1.00 98.62 141 LEU A C 1
ATOM 1091 O O . LEU A 1 141 ? 5.494 -0.782 7.422 1.00 98.62 141 LEU A O 1
ATOM 1095 N N . THR A 1 142 ? 3.469 -1.661 7.011 1.00 98.69 142 THR A N 1
ATOM 1096 C CA . THR A 1 142 ? 3.789 -2.986 7.555 1.00 98.69 142 THR A CA 1
ATOM 1097 C C . THR A 1 142 ? 5.004 -3.575 6.848 1.00 98.69 142 THR A C 1
ATOM 1099 O O . THR A 1 142 ? 5.991 -3.882 7.505 1.00 98.69 14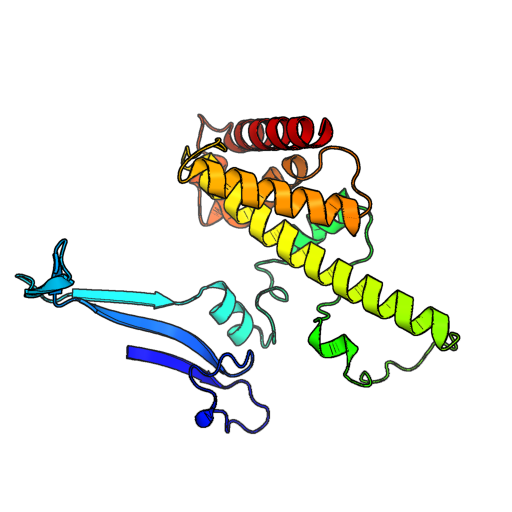2 THR A O 1
ATOM 1102 N N . PHE A 1 143 ? 4.993 -3.610 5.513 1.00 98.62 143 PHE A N 1
ATOM 1103 C CA . PHE A 1 143 ? 6.128 -4.105 4.729 1.00 98.62 143 PHE A CA 1
ATOM 1104 C C . PHE A 1 143 ? 7.396 -3.275 4.941 1.00 98.62 143 PHE A C 1
ATOM 1106 O O . PHE A 1 143 ? 8.450 -3.819 5.252 1.00 98.62 143 PHE A O 1
ATOM 1113 N N . ALA A 1 144 ? 7.306 -1.948 4.818 1.00 98.31 144 ALA A N 1
ATOM 1114 C CA . ALA A 1 144 ? 8.490 -1.100 4.904 1.00 98.31 144 ALA A CA 1
ATOM 1115 C C . ALA A 1 144 ? 9.170 -1.172 6.281 1.00 98.31 144 ALA A C 1
ATOM 1117 O O . ALA A 1 144 ? 10.398 -1.131 6.360 1.00 98.31 144 ALA A O 1
ATOM 1118 N N . LEU A 1 145 ? 8.383 -1.258 7.357 1.00 98.06 145 LEU A N 1
ATOM 1119 C CA . LEU A 1 145 ? 8.905 -1.377 8.717 1.00 98.06 145 LEU A CA 1
ATOM 1120 C C . LEU A 1 145 ? 9.491 -2.773 8.972 1.00 98.06 145 LEU A C 1
ATOM 1122 O O . LEU A 1 145 ? 10.559 -2.864 9.573 1.00 98.06 145 LEU A O 1
ATOM 1126 N N . THR A 1 146 ? 8.864 -3.833 8.450 1.00 98.19 146 THR A N 1
ATOM 1127 C CA . THR A 1 146 ? 9.423 -5.197 8.469 1.00 98.19 146 THR A CA 1
ATOM 1128 C C . THR A 1 146 ? 10.776 -5.280 7.759 1.00 98.19 146 THR A C 1
ATOM 1130 O O . THR A 1 146 ? 11.701 -5.914 8.264 1.00 98.19 146 THR A O 1
ATOM 1133 N N . ASP A 1 147 ? 10.941 -4.563 6.646 1.00 96.75 147 ASP A N 1
ATOM 1134 C CA . ASP A 1 147 ? 12.207 -4.482 5.903 1.00 96.75 147 ASP A CA 1
ATOM 1135 C C . ASP A 1 147 ? 13.264 -3.579 6.580 1.00 96.75 147 ASP A C 1
ATOM 1137 O O . ASP A 1 147 ? 14.343 -3.328 6.032 1.00 96.75 147 ASP A O 1
ATOM 1141 N N . GLY A 1 148 ? 12.978 -3.062 7.779 1.00 94.94 148 GLY A N 1
ATOM 1142 C CA . GLY A 1 148 ? 13.905 -2.257 8.574 1.00 94.94 148 GLY A CA 1
ATOM 1143 C C . GLY A 1 148 ? 13.997 -0.788 8.154 1.00 94.94 148 GLY A C 1
ATOM 1144 O O . GLY A 1 148 ? 14.966 -0.101 8.497 1.00 94.94 148 GLY A O 1
ATOM 1145 N N . ALA A 1 149 ? 13.026 -0.268 7.400 1.00 95.75 149 ALA A N 1
ATOM 1146 C CA . ALA A 1 149 ? 12.859 1.175 7.270 1.00 95.75 149 ALA A CA 1
ATOM 1147 C C . ALA A 1 149 ? 12.128 1.739 8.500 1.00 95.75 149 ALA A C 1
ATOM 1149 O O . ALA A 1 149 ? 11.394 1.034 9.175 1.00 95.75 149 ALA A O 1
ATOM 1150 N N . PHE A 1 150 ? 12.320 3.027 8.800 1.00 94.12 150 PHE A N 1
ATOM 1151 C CA . PHE A 1 150 ? 11.704 3.670 9.966 1.00 94.12 150 PHE A CA 1
ATOM 1152 C C . PHE A 1 150 ? 11.265 5.102 9.635 1.00 94.12 150 PHE A C 1
ATOM 1154 O O . PHE A 1 150 ? 11.946 5.768 8.842 1.00 94.12 150 PHE A O 1
ATOM 1161 N N . PRO A 1 151 ? 10.168 5.614 10.229 1.00 95.31 151 PRO A N 1
ATOM 1162 C CA . PRO A 1 151 ? 9.759 7.002 10.071 1.00 95.31 151 PRO A CA 1
ATOM 1163 C C . PRO A 1 151 ? 10.829 7.955 10.616 1.00 95.31 151 PRO A C 1
ATOM 1165 O O . PRO A 1 151 ? 11.400 7.738 11.681 1.00 95.31 151 PRO A O 1
ATOM 1168 N N . SER A 1 152 ? 11.111 9.037 9.892 1.00 94.44 152 SER A N 1
ATOM 1169 C CA . SER A 1 152 ? 12.117 10.029 10.289 1.00 94.44 152 SER A CA 1
ATOM 1170 C C . SER A 1 152 ? 11.800 11.415 9.711 1.00 94.44 152 SER A C 1
ATOM 1172 O O . SER A 1 152 ? 10.780 11.612 9.050 1.00 94.44 152 SER A O 1
ATOM 1174 N N . ASN A 1 153 ? 12.654 12.405 9.989 1.00 93.00 153 ASN A N 1
ATOM 1175 C CA . ASN A 1 153 ? 12.528 13.758 9.434 1.00 93.00 153 ASN A CA 1
ATOM 1176 C C . ASN A 1 153 ? 13.092 13.897 8.008 1.00 93.00 153 ASN A C 1
ATOM 1178 O O . ASN A 1 153 ? 12.878 14.936 7.392 1.00 93.00 153 ASN A O 1
ATOM 1182 N N . GLU A 1 154 ? 13.794 12.892 7.473 1.00 93.44 154 GLU A N 1
ATOM 1183 C CA . GLU A 1 154 ? 14.558 13.023 6.224 1.00 93.44 154 GLU A CA 1
ATOM 1184 C C . GLU A 1 154 ? 14.449 11.788 5.316 1.00 93.44 154 GLU A C 1
ATOM 1186 O O . GLU A 1 154 ? 14.145 10.674 5.754 1.00 93.44 154 GLU A O 1
ATOM 1191 N N . GLY A 1 155 ? 14.712 11.984 4.020 1.00 95.19 155 GLY A N 1
ATOM 1192 C CA . GLY A 1 155 ? 14.807 10.908 3.031 1.00 95.19 155 GLY A CA 1
ATOM 1193 C C . GLY A 1 155 ? 13.595 9.968 3.015 1.00 95.19 155 GLY A C 1
ATOM 1194 O O . GLY A 1 155 ? 12.443 10.402 3.051 1.00 95.19 155 GLY A O 1
ATOM 1195 N N . ARG A 1 156 ? 13.858 8.655 2.970 1.00 94.06 156 ARG A N 1
ATOM 1196 C CA . ARG A 1 156 ? 12.811 7.615 2.951 1.00 94.06 156 ARG A CA 1
ATOM 1197 C C . ARG A 1 156 ? 11.968 7.581 4.230 1.00 94.06 156 ARG A C 1
ATOM 1199 O O . ARG A 1 156 ? 10.774 7.309 4.162 1.00 94.06 156 ARG A O 1
ATOM 1206 N N . GLY A 1 157 ? 12.558 7.911 5.380 1.00 96.06 157 GLY A N 1
ATOM 1207 C CA . GLY A 1 157 ? 11.828 7.925 6.646 1.00 96.06 157 GLY A CA 1
ATOM 1208 C C . GLY A 1 157 ? 10.796 9.050 6.706 1.00 96.06 157 GLY A C 1
ATOM 1209 O O . GLY A 1 157 ? 9.705 8.855 7.241 1.00 96.06 157 GLY A O 1
ATOM 1210 N N . TYR A 1 158 ? 11.074 10.193 6.075 1.00 96.25 158 TYR A N 1
ATOM 1211 C CA . TYR A 1 158 ? 10.085 11.263 5.922 1.00 96.25 158 TYR A CA 1
ATOM 1212 C C . TYR A 1 158 ? 8.880 10.835 5.075 1.00 96.25 158 TYR A C 1
ATOM 1214 O O . TYR A 1 158 ? 7.739 11.197 5.379 1.00 96.25 158 TYR A O 1
ATOM 1222 N N . VAL A 1 159 ? 9.110 10.026 4.036 1.00 97.62 159 VAL A N 1
ATOM 1223 C CA . VAL A 1 159 ? 8.031 9.465 3.209 1.00 97.62 159 VAL A CA 1
ATOM 1224 C C . VAL A 1 159 ? 7.146 8.533 4.040 1.00 97.62 159 VAL A C 1
ATOM 1226 O O . VAL A 1 159 ? 5.930 8.722 4.048 1.00 97.62 159 VAL A O 1
ATOM 1229 N N . LEU A 1 160 ? 7.732 7.604 4.805 1.00 97.94 160 LEU A N 1
ATOM 1230 C CA . LEU A 1 160 ? 6.969 6.699 5.678 1.00 97.94 160 LEU A CA 1
ATOM 1231 C C . LEU A 1 160 ? 6.162 7.457 6.730 1.00 97.94 160 LEU A C 1
ATOM 1233 O O . LEU A 1 160 ? 4.973 7.200 6.910 1.00 97.94 160 LEU A O 1
ATOM 1237 N N . ARG A 1 161 ? 6.763 8.473 7.355 1.00 97.25 161 ARG A N 1
ATOM 1238 C CA . ARG A 1 161 ? 6.047 9.350 8.283 1.00 97.25 161 ARG A CA 1
ATOM 1239 C C . ARG A 1 161 ? 4.842 10.022 7.626 1.00 97.25 161 ARG A C 1
ATOM 1241 O O . ARG A 1 161 ? 3.777 10.113 8.232 1.00 97.25 161 ARG A O 1
ATOM 1248 N N . ARG A 1 162 ? 4.992 10.522 6.397 1.00 97.50 162 ARG A N 1
ATOM 1249 C CA . ARG A 1 162 ? 3.888 11.149 5.657 1.00 97.50 162 ARG A CA 1
ATOM 1250 C C . ARG A 1 162 ? 2.768 10.163 5.336 1.00 97.50 162 ARG A C 1
ATOM 1252 O O . ARG A 1 162 ? 1.607 10.553 5.439 1.00 97.50 162 ARG A O 1
ATOM 1259 N N . ILE A 1 163 ? 3.107 8.935 4.947 1.00 98.38 163 ILE A N 1
ATOM 1260 C CA . ILE A 1 163 ? 2.141 7.858 4.681 1.00 98.38 163 ILE A CA 1
ATOM 1261 C C . ILE A 1 163 ? 1.347 7.554 5.955 1.00 98.38 163 ILE A C 1
ATOM 1263 O O . ILE A 1 163 ? 0.120 7.644 5.944 1.00 98.38 163 ILE A O 1
ATOM 1267 N N . LEU A 1 164 ? 2.039 7.334 7.077 1.00 98.31 164 LEU A N 1
ATOM 1268 C CA . LEU A 1 164 ? 1.417 7.095 8.380 1.00 98.31 164 LEU A CA 1
ATOM 1269 C C . LEU A 1 164 ? 0.484 8.237 8.778 1.00 98.31 164 LEU A C 1
ATOM 1271 O O . LEU A 1 164 ? -0.710 8.026 8.973 1.00 98.31 164 LEU A O 1
ATOM 1275 N N . ARG A 1 165 ? 0.980 9.478 8.813 1.00 97.25 165 ARG A N 1
ATOM 1276 C CA . ARG A 1 165 ? 0.166 10.635 9.224 1.00 97.25 165 ARG A CA 1
ATOM 1277 C C . ARG A 1 165 ? -1.025 10.882 8.304 1.00 97.25 165 ARG A C 1
ATOM 1279 O O . ARG A 1 165 ? -2.052 11.386 8.759 1.00 97.25 165 ARG A O 1
ATOM 1286 N N . ARG A 1 166 ? -0.917 10.539 7.015 1.00 98.00 166 ARG A N 1
ATOM 1287 C CA . ARG A 1 166 ? -2.049 10.600 6.088 1.00 98.00 166 ARG A CA 1
ATOM 1288 C C . ARG A 1 166 ? -3.116 9.577 6.468 1.00 98.00 166 ARG A C 1
ATOM 1290 O O . ARG A 1 166 ? -4.270 9.972 6.570 1.00 98.00 166 ARG A O 1
ATOM 1297 N N . ALA A 1 167 ? -2.752 8.327 6.740 1.00 98.25 167 ALA A N 1
ATOM 1298 C CA . ALA A 1 167 ? -3.710 7.314 7.183 1.00 98.25 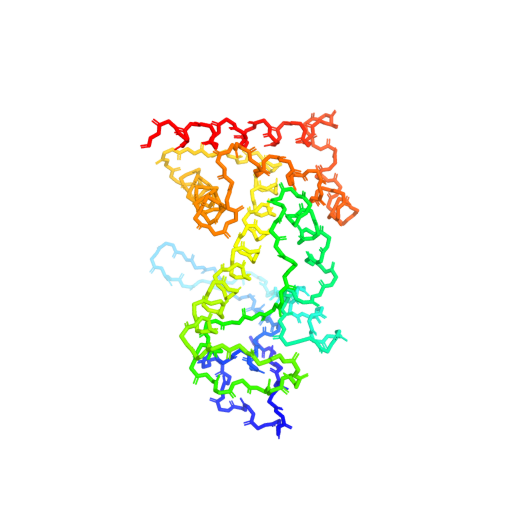167 ALA A CA 1
ATOM 1299 C C . ALA A 1 167 ? -4.401 7.716 8.500 1.00 98.25 167 ALA A C 1
ATOM 1301 O O . ALA A 1 167 ? -5.630 7.697 8.574 1.00 98.25 167 ALA A O 1
ATOM 1302 N N . VAL A 1 168 ? -3.634 8.212 9.483 1.00 97.38 168 VAL A N 1
ATOM 1303 C CA . VAL A 1 168 ? -4.181 8.714 10.759 1.00 97.38 168 VAL A CA 1
ATOM 1304 C C . VAL A 1 168 ? -5.172 9.854 10.526 1.00 97.38 168 VAL A C 1
ATOM 1306 O O . VAL A 1 168 ? -6.252 9.878 11.112 1.00 97.38 168 VAL A O 1
ATOM 1309 N N . ARG A 1 169 ? -4.839 10.802 9.640 1.00 97.00 169 ARG A N 1
ATOM 1310 C CA . ARG A 1 169 ? -5.719 11.934 9.325 1.00 97.00 169 ARG A CA 1
ATOM 1311 C C . ARG A 1 169 ? -7.054 11.481 8.738 1.00 97.00 169 ARG A C 1
ATOM 1313 O O . ARG A 1 169 ? -8.081 12.003 9.157 1.00 97.00 169 ARG A O 1
ATOM 1320 N N . TYR A 1 170 ? -7.049 10.531 7.803 1.00 97.62 170 TYR A N 1
ATOM 1321 C CA . TYR A 1 170 ? -8.290 9.996 7.232 1.00 97.62 170 TYR A CA 1
ATOM 1322 C C . TYR A 1 170 ? -9.119 9.259 8.297 1.00 97.62 170 TYR A C 1
ATOM 1324 O O . TYR A 1 170 ? -10.330 9.461 8.370 1.00 97.62 170 TYR A O 1
ATOM 1332 N N . GLY A 1 171 ? -8.467 8.500 9.187 1.00 96.62 171 GLY A N 1
ATOM 1333 C CA . GLY A 1 171 ? -9.120 7.877 10.342 1.00 96.62 171 GLY A CA 1
ATOM 1334 C C . GLY A 1 171 ? -9.805 8.891 11.267 1.00 96.62 171 GLY A C 1
ATOM 1335 O O . GLY A 1 171 ? -10.983 8.747 11.589 1.00 96.62 171 GLY A O 1
ATOM 1336 N N . ARG A 1 172 ? -9.100 9.967 11.635 1.00 94.56 172 ARG A N 1
ATOM 1337 C CA . ARG A 1 172 ? -9.636 11.052 12.476 1.00 94.56 172 ARG A CA 1
ATOM 1338 C C . ARG A 1 172 ? -10.799 11.789 11.822 1.00 94.56 172 ARG A C 1
ATOM 1340 O O . ARG A 1 172 ? -11.818 12.022 12.462 1.00 94.56 172 ARG A O 1
ATOM 1347 N N . GLN A 1 173 ? -10.636 12.177 10.558 1.00 94.62 173 GLN A N 1
ATOM 1348 C CA . GLN A 1 173 ? -11.579 13.062 9.871 1.00 94.62 173 GLN A CA 1
ATOM 1349 C C . GLN A 1 173 ? -12.857 12.356 9.423 1.00 94.62 173 GLN A C 1
ATOM 1351 O O . GLN A 1 173 ? -13.917 12.974 9.433 1.00 94.62 173 GLN A O 1
ATOM 1356 N N . TYR A 1 174 ? -12.764 11.088 9.017 1.00 95.44 174 TYR A N 1
ATOM 1357 C CA . TYR A 1 174 ? -13.856 10.411 8.311 1.00 95.44 174 TYR A CA 1
ATOM 1358 C C . TYR A 1 174 ? -14.267 9.072 8.934 1.00 95.44 174 TYR A C 1
ATOM 1360 O O . TYR A 1 174 ? -15.289 8.518 8.536 1.00 95.44 174 TYR A O 1
ATOM 1368 N N . MET A 1 175 ? -13.509 8.566 9.915 1.00 94.19 175 MET A N 1
ATOM 1369 C CA . MET A 1 175 ? -13.795 7.307 10.622 1.00 94.19 175 MET A CA 1
ATOM 1370 C C . MET A 1 175 ? -13.921 7.478 12.144 1.00 94.19 175 MET A C 1
ATOM 1372 O O . MET A 1 175 ? -13.988 6.488 12.861 1.00 94.19 175 MET A O 1
ATOM 1376 N N . ASN A 1 176 ? -13.953 8.721 12.643 1.00 92.25 176 ASN A N 1
ATOM 1377 C CA . ASN A 1 176 ? -14.097 9.059 14.064 1.00 92.25 176 ASN A CA 1
ATOM 1378 C C . ASN A 1 176 ? -13.034 8.429 14.998 1.00 92.25 176 ASN A C 1
ATOM 1380 O O . ASN A 1 176 ? -13.297 8.170 16.172 1.00 92.25 176 ASN A O 1
ATOM 1384 N N . MET A 1 177 ? -11.818 8.199 14.497 1.00 95.31 177 MET A N 1
ATOM 1385 C CA . MET A 1 177 ? -10.733 7.621 15.298 1.00 95.31 177 MET A CA 1
ATOM 1386 C C . MET A 1 177 ? -9.938 8.701 16.018 1.00 95.31 177 MET A C 1
ATOM 1388 O O . MET A 1 177 ? -9.190 9.422 15.372 1.00 95.31 177 MET A O 1
ATOM 1392 N N . GLN A 1 178 ? -10.076 8.809 17.340 1.00 89.50 178 GLN A N 1
ATOM 1393 C CA . GLN A 1 178 ? -9.321 9.785 18.145 1.00 89.50 178 GLN A CA 1
ATOM 1394 C C . GLN A 1 178 ? -8.046 9.194 18.760 1.00 89.50 178 GLN A C 1
ATOM 1396 O O . GLN A 1 178 ? -7.015 9.863 18.810 1.00 89.50 178 GLN A O 1
ATOM 1401 N N . GLU A 1 179 ? -8.107 7.924 19.156 1.00 92.50 179 GLU A N 1
ATOM 1402 C CA . GLU A 1 179 ? -6.988 7.174 19.729 1.00 92.50 179 GLU A CA 1
ATOM 1403 C C . GLU A 1 179 ? -6.192 6.419 18.653 1.00 92.50 179 GLU A C 1
ATOM 1405 O O . GLU A 1 179 ? -6.733 6.184 17.563 1.00 92.50 179 GLU A O 1
ATOM 1410 N N . PRO A 1 180 ? -4.935 6.014 18.942 1.00 96.06 180 PRO A N 1
ATOM 1411 C CA . PRO A 1 180 ? -4.155 5.195 18.027 1.00 96.06 180 PRO A CA 1
ATOM 1412 C C . PRO A 1 180 ? -4.915 3.945 17.583 1.00 96.06 180 PRO A C 1
ATOM 1414 O O . PRO A 1 180 ? -5.460 3.221 18.415 1.00 96.06 180 PRO A O 1
ATOM 1417 N N . PHE A 1 181 ? -4.960 3.699 16.275 1.00 97.62 181 PHE A N 1
ATOM 1418 C CA . PHE A 1 181 ? -5.726 2.588 15.703 1.00 97.62 181 PHE A CA 1
ATOM 1419 C C . PHE A 1 181 ? -5.022 1.881 14.548 1.00 97.62 181 PHE A C 1
ATOM 1421 O O . PHE A 1 181 ? -5.369 0.743 14.238 1.00 97.62 181 PHE A O 1
ATOM 1428 N N . LEU A 1 182 ? -4.045 2.523 13.894 1.00 97.50 182 LEU A N 1
ATOM 1429 C CA . LEU A 1 182 ? -3.347 1.906 12.763 1.00 97.50 182 LEU A CA 1
ATOM 1430 C C . LEU A 1 182 ? -2.500 0.715 13.204 1.00 97.50 182 LEU A C 1
ATOM 1432 O O . LEU A 1 182 ? -2.357 -0.245 12.453 1.00 97.50 182 LEU A O 1
ATOM 1436 N N . CYS A 1 183 ? -1.958 0.766 14.422 1.00 98.12 183 CYS A N 1
ATOM 1437 C CA . CYS A 1 183 ? -1.178 -0.329 14.995 1.00 98.12 183 CYS A CA 1
ATOM 1438 C C . CYS A 1 183 ? -1.978 -1.639 15.112 1.00 98.12 183 CYS A C 1
ATOM 1440 O O . CYS A 1 183 ? -1.412 -2.710 14.916 1.00 98.12 183 CYS A O 1
ATOM 1442 N N . ASP A 1 184 ? -3.294 -1.558 15.325 1.00 98.19 184 ASP A N 1
ATOM 1443 C CA . ASP A 1 184 ? -4.178 -2.726 15.439 1.00 98.19 184 ASP A CA 1
ATOM 1444 C C . ASP A 1 184 ? -4.474 -3.381 14.077 1.00 98.19 184 ASP A C 1
ATOM 1446 O O . ASP A 1 184 ? -5.053 -4.463 14.010 1.00 98.19 184 ASP A O 1
ATOM 1450 N N . LEU A 1 185 ? -4.098 -2.725 12.976 1.00 98.69 185 LEU A N 1
ATOM 1451 C CA . LEU A 1 185 ? -4.280 -3.229 11.615 1.00 98.69 185 LEU A CA 1
ATOM 1452 C C . LEU A 1 185 ? -3.044 -3.981 11.089 1.00 98.69 185 LEU A C 1
ATOM 1454 O O . LEU A 1 185 ? -3.117 -4.575 10.016 1.00 98.69 185 LEU A O 1
ATOM 1458 N N . VAL A 1 186 ? -1.931 -3.992 11.833 1.00 98.69 186 VAL A N 1
ATOM 1459 C CA . VAL A 1 186 ? -0.699 -4.709 11.451 1.00 98.69 186 VAL A CA 1
ATOM 1460 C C . VAL A 1 186 ? -0.927 -6.216 11.425 1.00 98.69 186 VAL A C 1
ATOM 1462 O O . VAL A 1 186 ? -0.616 -6.863 10.429 1.00 98.69 186 VAL A O 1
ATOM 1465 N N . GLU A 1 187 ? -1.504 -6.775 12.489 1.00 98.50 187 GLU A N 1
ATOM 1466 C CA . GLU A 1 187 ? -1.783 -8.211 12.583 1.00 98.50 187 GLU A CA 1
ATOM 1467 C C . GLU A 1 187 ? -2.688 -8.698 11.434 1.00 98.50 187 GLU A C 1
ATOM 1469 O O . GLU A 1 187 ? -2.250 -9.592 10.713 1.00 98.50 187 GLU A O 1
ATOM 1474 N N . PRO A 1 188 ? -3.841 -8.061 11.128 1.00 98.56 188 PRO A N 1
ATOM 1475 C CA . PRO A 1 188 ? -4.644 -8.409 9.952 1.00 98.56 188 PRO A CA 1
ATOM 1476 C C . PRO A 1 188 ? -3.878 -8.409 8.621 1.00 98.56 188 PRO A C 1
ATOM 1478 O O . PRO A 1 188 ? -4.120 -9.260 7.765 1.00 98.56 188 PRO A O 1
ATOM 1481 N N . VAL A 1 189 ? -2.943 -7.471 8.424 1.00 98.69 189 VAL A N 1
ATOM 1482 C CA . VAL A 1 189 ? -2.096 -7.447 7.218 1.00 98.69 189 VAL A CA 1
ATOM 1483 C C . VAL A 1 189 ? -1.149 -8.648 7.198 1.00 98.69 189 VAL A C 1
ATOM 1485 O O . VAL A 1 189 ? -1.028 -9.309 6.166 1.00 98.69 189 VAL A O 1
ATOM 1488 N N . VAL A 1 190 ? -0.492 -8.951 8.320 1.00 98.50 190 VAL A N 1
ATOM 1489 C CA . VAL A 1 190 ? 0.443 -10.083 8.437 1.00 98.50 190 VAL A CA 1
ATOM 1490 C C . VAL A 1 190 ? -0.275 -11.427 8.306 1.00 98.50 190 VAL A C 1
ATOM 1492 O O . VAL A 1 190 ? 0.244 -12.337 7.658 1.00 98.50 190 VAL A O 1
ATOM 1495 N N . GLU A 1 191 ? -1.471 -11.566 8.871 1.00 98.12 191 GLU A N 1
ATOM 1496 C CA . GLU A 1 191 ? -2.307 -12.756 8.701 1.00 98.12 191 GLU A CA 1
ATOM 1497 C C . GLU A 1 191 ? -2.645 -12.970 7.225 1.00 98.12 191 GLU A C 1
ATOM 1499 O O . GLU A 1 191 ? -2.422 -14.062 6.700 1.00 98.12 191 GLU A O 1
ATOM 1504 N N . HIS A 1 192 ? -3.107 -11.9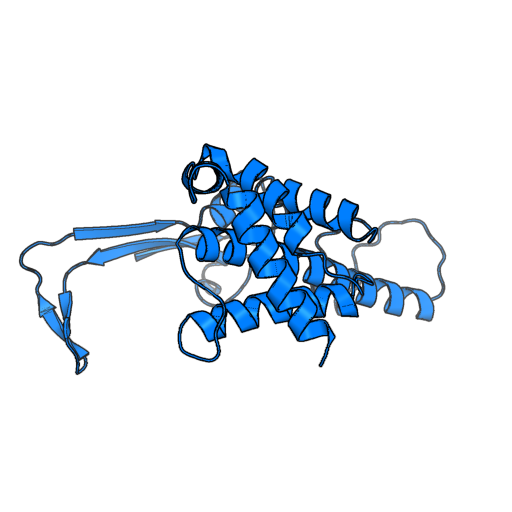14 6.548 1.00 98.19 192 HIS A N 1
ATOM 1505 C CA . HIS A 1 192 ? -3.560 -11.982 5.162 1.00 98.19 192 HIS A CA 1
ATOM 1506 C C . HIS A 1 192 ? -2.423 -12.197 4.152 1.00 98.19 192 HIS A C 1
ATOM 1508 O O . HIS A 1 192 ? -2.599 -12.911 3.168 1.00 98.19 192 HIS A O 1
ATOM 1514 N N . MET A 1 193 ? -1.260 -11.580 4.373 1.00 98.00 193 MET A N 1
ATOM 1515 C CA . MET A 1 193 ? -0.165 -11.559 3.394 1.00 98.00 193 MET A CA 1
ATOM 1516 C C . MET A 1 193 ? 1.010 -12.474 3.766 1.00 98.00 193 MET A C 1
ATOM 1518 O O . MET A 1 193 ? 1.844 -12.780 2.917 1.00 98.00 193 MET A O 1
ATOM 1522 N N . GLY A 1 194 ? 1.080 -12.954 5.009 1.00 97.44 194 GLY A N 1
ATOM 1523 C CA . GLY A 1 194 ? 2.244 -13.672 5.534 1.00 97.44 194 GLY A CA 1
ATOM 1524 C C . GLY A 1 194 ? 2.495 -15.061 4.945 1.00 97.44 194 GLY A C 1
ATOM 1525 O O . GLY A 1 194 ? 3.583 -15.593 5.132 1.00 97.44 194 GLY A O 1
ATOM 1526 N N . ASP A 1 195 ? 1.535 -15.657 4.232 1.00 97.06 195 ASP A N 1
ATOM 1527 C CA . ASP A 1 195 ? 1.778 -16.913 3.503 1.00 97.06 195 ASP A CA 1
ATOM 1528 C C . ASP A 1 195 ? 2.637 -16.678 2.251 1.00 97.06 195 ASP A C 1
ATOM 1530 O O . ASP A 1 195 ? 3.543 -17.457 1.963 1.00 97.06 195 ASP A O 1
ATOM 1534 N N . ALA A 1 196 ? 2.370 -15.588 1.522 1.00 97.56 196 ALA A N 1
ATOM 1535 C CA . ALA A 1 196 ? 3.142 -15.198 0.342 1.00 97.56 196 ALA A CA 1
ATOM 1536 C C . ALA A 1 196 ? 4.453 -14.484 0.712 1.00 97.56 196 ALA A C 1
ATOM 1538 O O . ALA A 1 196 ? 5.429 -14.584 -0.029 1.00 97.56 196 ALA A O 1
ATOM 1539 N N . PHE A 1 197 ? 4.472 -13.802 1.864 1.00 97.81 197 PHE A N 1
ATOM 1540 C CA . PHE A 1 197 ? 5.602 -13.027 2.383 1.00 97.81 197 PHE A CA 1
ATOM 1541 C C . PHE A 1 197 ? 5.953 -13.481 3.814 1.00 97.81 197 PHE A C 1
ATOM 1543 O O . PHE A 1 197 ? 5.583 -12.810 4.786 1.00 97.81 197 PHE A O 1
ATOM 1550 N N . PRO A 1 198 ? 6.620 -14.642 3.985 1.00 97.25 198 PRO A N 1
ATOM 1551 C CA . PRO A 1 198 ? 6.899 -15.228 5.300 1.00 97.25 198 PRO A CA 1
ATOM 1552 C C . PRO A 1 198 ? 7.665 -14.307 6.255 1.00 97.25 198 PRO A C 1
ATOM 1554 O O . PRO A 1 198 ? 7.490 -14.396 7.472 1.00 97.25 198 PRO A O 1
ATOM 1557 N N . GLU A 1 199 ? 8.473 -13.391 5.723 1.00 96.75 199 GLU A N 1
ATOM 1558 C CA . GLU A 1 199 ? 9.206 -12.372 6.470 1.00 96.75 199 GLU A CA 1
ATOM 1559 C C . GLU A 1 199 ? 8.297 -11.509 7.351 1.00 96.75 199 GLU A C 1
ATOM 1561 O O . GLU A 1 199 ? 8.694 -11.160 8.463 1.00 96.75 199 GLU A O 1
ATOM 1566 N N . LEU A 1 200 ? 7.045 -11.272 6.943 1.00 97.75 200 LEU A N 1
ATOM 1567 C CA . LEU A 1 200 ? 6.052 -10.570 7.759 1.00 97.75 200 LEU A CA 1
ATOM 1568 C C . LEU A 1 200 ? 5.744 -11.295 9.077 1.00 97.75 200 LEU A C 1
ATOM 1570 O O . LEU A 1 200 ? 5.331 -10.665 10.048 1.00 97.75 200 LEU A O 1
ATOM 1574 N N . ARG A 1 201 ? 5.936 -12.615 9.133 1.00 96.50 201 ARG A N 1
ATOM 1575 C CA . ARG A 1 201 ? 5.752 -13.417 10.351 1.00 96.50 201 ARG A CA 1
ATOM 1576 C C . ARG A 1 201 ? 7.074 -13.645 11.073 1.00 96.50 201 ARG A C 1
ATOM 1578 O O . ARG A 1 201 ? 7.121 -13.621 12.299 1.00 96.50 201 ARG A O 1
ATOM 1585 N N . THR A 1 202 ? 8.151 -13.886 10.327 1.00 94.75 202 THR A N 1
ATOM 1586 C CA . THR A 1 202 ? 9.407 -14.396 10.895 1.00 94.75 202 THR A CA 1
ATOM 1587 C C . THR A 1 202 ? 10.428 -13.318 11.246 1.00 94.75 202 THR A C 1
ATOM 1589 O O . THR A 1 202 ? 11.343 -13.592 12.028 1.00 94.75 202 THR A O 1
ATOM 1592 N N . ALA A 1 203 ? 10.318 -12.110 10.686 1.00 93.38 203 ALA A N 1
ATOM 1593 C CA . ALA A 1 203 ? 11.241 -11.019 10.987 1.00 93.38 203 ALA A CA 1
ATOM 1594 C C . ALA A 1 203 ? 11.248 -10.664 12.486 1.00 93.38 203 ALA A C 1
ATOM 1596 O O . ALA A 1 203 ? 10.357 -11.036 13.255 1.00 93.38 203 ALA A O 1
ATOM 1597 N N . HIS A 1 204 ? 12.302 -9.968 12.921 1.00 92.94 204 HIS A N 1
ATOM 1598 C CA . HIS A 1 204 ? 12.496 -9.561 14.320 1.00 92.94 204 HIS A CA 1
ATOM 1599 C C . HIS A 1 204 ? 12.421 -10.727 15.325 1.00 92.94 204 HIS A C 1
ATOM 1601 O O . HIS A 1 204 ? 11.934 -10.577 16.443 1.00 92.94 204 HIS A O 1
ATOM 1607 N N . GLY A 1 205 ? 12.900 -11.909 14.922 1.00 89.69 205 GLY A N 1
ATOM 1608 C CA . GLY A 1 205 ? 12.890 -13.105 15.766 1.00 89.69 205 GLY A CA 1
ATOM 1609 C C . GLY A 1 205 ? 11.483 -13.643 16.041 1.00 89.69 205 GLY A C 1
ATOM 1610 O O . GLY A 1 205 ? 11.235 -14.136 17.139 1.00 89.69 205 GLY A O 1
ATOM 1611 N N . GLY A 1 206 ? 10.569 -13.516 15.072 1.00 89.88 206 GLY A N 1
ATOM 1612 C CA . GLY A 1 206 ? 9.172 -13.939 15.202 1.00 89.88 206 GLY A CA 1
ATOM 1613 C C . GLY A 1 206 ? 8.282 -12.963 15.975 1.00 89.88 206 GLY A C 1
ATOM 1614 O O . GLY A 1 206 ? 7.207 -13.356 16.409 1.00 89.88 206 GLY A O 1
ATOM 1615 N N . LYS A 1 207 ? 8.736 -11.717 16.172 1.00 93.25 207 LYS A N 1
ATOM 1616 C CA . LYS A 1 207 ? 8.007 -10.646 16.882 1.00 93.25 207 LYS A CA 1
ATOM 1617 C C . LYS A 1 207 ? 7.709 -9.441 15.988 1.00 93.25 207 LYS A C 1
ATOM 1619 O O . LYS A 1 207 ? 7.688 -8.296 16.441 1.00 93.25 207 LYS A O 1
ATOM 1624 N N . ASN A 1 208 ? 7.599 -9.678 14.680 1.00 94.88 208 ASN A N 1
ATOM 1625 C CA . ASN A 1 208 ? 7.430 -8.607 13.702 1.00 94.88 208 ASN A CA 1
ATOM 1626 C C . ASN A 1 208 ? 6.136 -7.818 13.940 1.00 94.88 208 ASN A C 1
ATOM 1628 O O . ASN A 1 208 ? 6.164 -6.592 13.900 1.00 94.88 208 ASN A O 1
ATOM 1632 N N . VAL A 1 209 ? 5.029 -8.507 14.233 1.00 97.06 209 VAL A N 1
ATOM 1633 C CA . VAL A 1 209 ? 3.726 -7.872 14.479 1.00 97.06 209 VAL A CA 1
ATOM 1634 C C . VAL A 1 209 ? 3.825 -6.880 15.636 1.00 97.06 209 VAL A C 1
ATOM 1636 O O . VAL A 1 209 ? 3.458 -5.719 15.473 1.00 97.06 209 VAL A O 1
ATOM 1639 N N . GLU A 1 210 ? 4.376 -7.299 16.776 1.00 97.88 210 GLU A N 1
ATOM 1640 C CA . GLU A 1 210 ? 4.526 -6.448 17.955 1.00 97.88 210 GLU A CA 1
ATOM 1641 C C . GLU A 1 210 ? 5.468 -5.278 17.681 1.00 97.88 210 GLU A C 1
ATOM 1643 O O . GLU A 1 210 ? 5.141 -4.137 18.008 1.00 97.88 210 GLU A O 1
ATOM 1648 N N . HIS A 1 211 ? 6.608 -5.550 17.039 1.00 97.50 211 HIS A N 1
ATOM 1649 C CA . HIS A 1 211 ? 7.607 -4.536 16.723 1.00 97.50 211 HIS A CA 1
ATOM 1650 C C . HIS A 1 211 ? 7.047 -3.442 15.805 1.00 97.50 211 HIS A C 1
ATOM 1652 O O . HIS A 1 211 ? 7.144 -2.252 16.107 1.00 97.50 211 HIS A O 1
ATOM 1658 N N . VAL A 1 212 ? 6.428 -3.835 14.692 1.00 98.38 212 VAL A N 1
ATOM 1659 C CA . VAL A 1 212 ? 5.850 -2.909 13.713 1.00 98.38 212 VAL A CA 1
ATOM 1660 C C . VAL A 1 212 ? 4.667 -2.148 14.316 1.00 98.38 212 VAL A C 1
ATOM 1662 O O . VAL A 1 212 ? 4.562 -0.932 14.133 1.00 98.38 212 VAL A O 1
ATOM 1665 N N . ALA A 1 213 ? 3.798 -2.827 15.073 1.00 98.44 213 ALA A N 1
ATOM 1666 C CA . ALA A 1 213 ? 2.667 -2.189 15.741 1.00 98.44 213 ALA A CA 1
ATOM 1667 C C . ALA A 1 213 ? 3.117 -1.137 16.767 1.00 98.44 213 ALA A C 1
ATOM 1669 O O . ALA A 1 213 ? 2.510 -0.069 16.840 1.00 98.44 213 ALA A O 1
ATOM 1670 N N . GLU A 1 214 ? 4.183 -1.396 17.528 1.00 98.00 214 GLU A N 1
ATOM 1671 C CA . GLU A 1 214 ? 4.749 -0.440 18.487 1.00 98.00 214 GLU A CA 1
ATOM 1672 C C . GLU A 1 214 ? 5.276 0.823 17.790 1.00 98.00 214 GLU A C 1
ATOM 1674 O O . GLU A 1 214 ? 4.883 1.931 18.153 1.00 98.00 214 GLU A O 1
ATOM 1679 N N . LEU A 1 215 ? 6.050 0.675 16.710 1.00 97.50 215 LEU A N 1
ATOM 1680 C CA . LEU A 1 215 ? 6.561 1.813 15.933 1.00 97.50 215 LEU A CA 1
ATOM 1681 C C . LEU A 1 215 ? 5.440 2.683 15.352 1.00 97.50 215 LEU A C 1
ATOM 1683 O O . LEU A 1 215 ? 5.526 3.915 15.367 1.00 97.50 215 LEU A O 1
ATOM 1687 N N . ILE A 1 216 ? 4.388 2.049 14.823 1.00 98.25 216 ILE A N 1
ATOM 1688 C CA . ILE A 1 216 ? 3.224 2.766 14.294 1.00 98.25 216 ILE A CA 1
ATOM 1689 C C . ILE A 1 216 ? 2.498 3.498 15.423 1.00 98.25 216 ILE A C 1
ATOM 1691 O O . ILE A 1 216 ? 2.168 4.676 15.264 1.00 98.25 216 ILE A O 1
ATOM 1695 N N . ARG A 1 217 ? 2.281 2.830 16.563 1.00 97.81 217 ARG A N 1
ATOM 1696 C CA . ARG A 1 217 ? 1.611 3.407 17.735 1.00 97.81 217 ARG A CA 1
ATOM 1697 C C . ARG A 1 217 ? 2.352 4.637 18.254 1.00 97.81 217 ARG A C 1
ATOM 1699 O O . ARG A 1 217 ? 1.713 5.654 18.520 1.00 97.81 217 ARG A O 1
ATOM 1706 N N . ASP A 1 218 ? 3.676 4.573 18.344 1.00 95.88 218 ASP A N 1
ATOM 1707 C CA . ASP A 1 218 ? 4.506 5.671 18.841 1.00 95.88 218 ASP A CA 1
ATOM 1708 C C . ASP A 1 218 ? 4.452 6.907 17.936 1.00 95.88 218 ASP A C 1
ATOM 1710 O O . ASP A 1 218 ? 4.278 8.033 18.421 1.00 95.88 218 ASP A O 1
ATOM 1714 N N . GLU A 1 219 ? 4.556 6.731 16.614 1.00 95.19 219 GLU A N 1
ATOM 1715 C CA . GLU A 1 219 ? 4.450 7.852 15.671 1.00 95.19 219 GLU A CA 1
ATOM 1716 C C . GLU A 1 219 ? 3.011 8.402 15.608 1.00 95.19 219 GLU A C 1
ATOM 1718 O O . GLU A 1 219 ? 2.831 9.620 15.535 1.00 95.19 219 GLU A O 1
ATOM 1723 N N . GLU A 1 220 ? 1.984 7.550 15.701 1.00 95.25 220 GLU A N 1
ATOM 1724 C CA . GLU A 1 220 ? 0.577 7.970 15.753 1.00 95.25 220 GLU A CA 1
ATOM 1725 C C . GLU A 1 220 ? 0.271 8.784 17.023 1.00 95.25 220 GLU A C 1
ATOM 1727 O O . GLU A 1 220 ? -0.303 9.877 16.942 1.00 95.25 220 GLU A O 1
ATOM 1732 N N . ALA A 1 221 ? 0.734 8.318 18.187 1.00 93.75 221 ALA A N 1
ATOM 1733 C CA . ALA A 1 221 ? 0.621 9.037 19.454 1.00 93.75 221 ALA A CA 1
ATOM 1734 C C . ALA A 1 221 ? 1.412 10.354 19.439 1.00 93.75 221 ALA A C 1
ATOM 1736 O O . ALA A 1 221 ? 0.941 11.372 19.947 1.00 93.75 221 ALA A O 1
ATOM 1737 N N . SER A 1 222 ? 2.598 10.369 18.821 1.00 91.06 222 SER A N 1
ATOM 1738 C CA . SER A 1 222 ? 3.394 11.586 18.636 1.00 91.06 222 SER A CA 1
ATOM 1739 C C . SER A 1 222 ? 2.670 12.635 17.798 1.00 91.06 222 SER A C 1
ATOM 1741 O O . SER A 1 222 ? 2.625 13.805 18.176 1.00 91.06 222 SER A O 1
ATOM 1743 N N . PHE A 1 223 ? 2.023 12.212 16.713 1.00 90.38 223 PHE A N 1
ATOM 1744 C CA . PHE A 1 223 ? 1.194 13.079 15.881 1.00 90.38 223 PHE A CA 1
ATOM 1745 C C . PHE A 1 223 ? -0.110 13.525 16.569 1.00 90.38 223 PHE A C 1
ATOM 1747 O O . PHE A 1 223 ? -0.670 14.557 16.220 1.00 90.38 223 PHE A O 1
ATOM 1754 N N . GLY A 1 224 ? -0.617 12.776 17.553 1.00 81.38 224 GLY A N 1
ATOM 1755 C CA . GLY A 1 224 ? -1.767 13.179 18.376 1.00 81.38 224 GLY A CA 1
ATOM 1756 C C . GLY A 1 224 ? -1.516 14.363 19.306 1.00 81.38 224 GLY A C 1
ATOM 1757 O O . GLY A 1 224 ? -2.465 15.035 19.690 1.00 81.38 224 GLY A O 1
ATOM 1758 N N . ARG A 1 225 ? -0.254 14.639 19.646 1.00 83.81 225 ARG A N 1
ATOM 1759 C CA . ARG A 1 225 ? 0.127 15.733 20.554 1.00 83.81 225 ARG A CA 1
ATOM 1760 C C . ARG A 1 225 ? 0.298 17.090 19.858 1.00 83.81 225 ARG A C 1
ATOM 1762 O O . ARG A 1 225 ? 0.611 18.064 20.539 1.00 83.81 225 ARG A O 1
ATOM 1769 N N . THR A 1 226 ? 0.152 17.141 18.534 1.00 71.06 226 THR A N 1
ATOM 1770 C CA . THR A 1 226 ? 0.346 18.334 17.690 1.00 71.06 226 THR A CA 1
ATOM 1771 C C . THR A 1 226 ? -0.949 18.750 17.027 1.00 71.06 226 THR A C 1
ATOM 1773 O O . THR A 1 226 ? -1.212 19.967 16.980 1.00 71.06 226 THR A O 1
#

Secondary structure (DSSP, 8-state):
-EEEEE-STTS-GGGGTTTT-TTEEEEEEEEEEEEEE-TTS-EEEEEEEEEEEEE-HHHHHHHHTT-SSGGGSTTTHHHHHHHHHHH-PPPP----GGGGGS-----------HHHHHHHHHHHHHHHHHHHHHHHHHHHHHHHHHTT----SSHHHHHHHHHHHHHHHHHHHHS---S--GGGGHHHHHHHHTTT-THHHHHHHHTHHHHHHHHHHHHHHHHHT-

pLDDT: mean 90.67, std 14.74, range [36.41, 98.69]

Sequence (226 aa):
SEIHIDLTPDQSGISLVNAGDPRVIELWNLVFIQFNRAAGGKLTPLPARHVDTGMGFERLCAVLNGKDSNYDTDVWTPIFDAIQKRTGAPAYRGTLPSDAGSKGRRHEGTKESPESTIDNRQSTILRDVSYRVIADHVRCLTFALTDGAFPSNEGRGYVLRRILRRAVRYGRQYMNMQEPFLCDLVEPVVEHMGDAFPELRTAHGGKNVEHVAELIRDEEASFGRT

Foldseek 3Di:
DWDWDAQPPVSPCPVCAVVPDLRIDTFKDKDFDFWDQDDVRDTDGDPDIDIDMDGDPLVVQCVVVVHSDSCVGPLNVLLQVLLCVQLVDDGADPDAPVCLPPPDDDPDDDDDDPVVVSVVVVLNNLLNVLSVLLRVLLLVLLVCVLVPAAQDPDDPNVVNLVSLVSNLVSCVPRRVDLADRSLSSLVSSCVSCCVVPVSSQCGPNRCSSVSSSVRSRVSSVVVSVD

Organism: NCBI:txid412755

InterPro domains:
  IPR002318 Alanine-tRNA ligase, class IIc [PR00980] (25-36)
  IPR002318 Alanine-tRNA ligase, class IIc [PR00980] (52-65)
  IPR002318 Alanine-tRNA ligase, class IIc [PR00980] (132-148)
  IPR002318 Alanine-tRNA ligase, class IIc [PR00980] (156-169)
  IPR018162 Alanine-tRNA ligase, class IIc, anti-codon-binding domain superfamily [SSF101353] (72-225)
  IPR018164 Alanyl-tRNA synthetase, class IIc, N-terminal [PF01411] (2-226)
  IPR018165 Alanyl-tRNA synthetase, class IIc, core domain [PS50860] (1-226)
  IPR045864 Class II Aminoacyl-tRNA synthetase/Biotinyl protein ligase (BPL) and lipoyl protein ligase (LPL) [G3DSA:3.30.930.10] (1-68)
  IPR045864 Class II Aminoacyl-tRNA synthetase/Biotinyl protein ligase (BPL) and lipoyl protein ligase (LPL) [SSF55681] (1-71)
  IPR050058 Alanine--tRNA ligase [PTHR11777] (1-226)

Radius of gyration: 21.04 Å; chains: 1; bounding box: 65×35×49 Å